Protein AF-A0A972ZP92-F1 (afdb_monomer_lite)

Radius of gyration: 25.94 Å; chains: 1; bounding box: 67×24×94 Å

pLDDT: mean 78.61, std 12.75, range [42.59, 97.56]

Foldseek 3Di:
DPPVVVVVVVVVVVVVVVVVVVCLLVVLVVVLLVVLVVLLVVVLVVLVVLLVLLVLLLVLLVVLCVQCVPPVVSNVVSVVLNVLSVVLNVLSVVLSVLSVCLQPVDPDPLSSLVSVLVCLVPPVLVNQLSSLVSNLSSLLSVVSVVDRPPPVPPPHCPLNVVLSVLSSVLSSVLVVLVSVVSSVSSVVSNVCSVVVHDDDCVVVVVVSVVVSVVSVVVNVVVNVVSVVVCVVVVD

Structure (mmCIF, N/CA/C/O backbone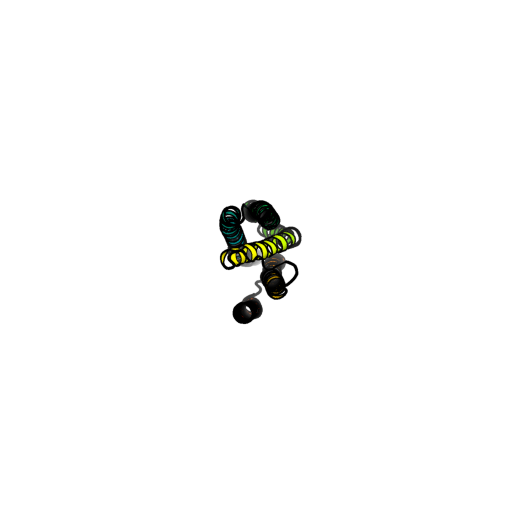):
data_AF-A0A972ZP92-F1
#
_entry.id   AF-A0A972ZP92-F1
#
loop_
_atom_site.group_PDB
_atom_site.id
_atom_site.type_symbol
_atom_site.label_atom_id
_atom_site.label_alt_id
_atom_site.label_comp_id
_atom_site.label_asym_id
_atom_site.label_entity_id
_atom_site.label_seq_id
_atom_site.pdbx_PDB_ins_code
_atom_site.Cartn_x
_atom_site.Cartn_y
_atom_site.Cartn_z
_atom_site.occupancy
_atom_site.B_iso_or_equiv
_atom_site.auth_seq_id
_atom_site.auth_comp_id
_atom_site.auth_asym_id
_atom_site.auth_atom_id
_atom_site.pdbx_PDB_model_num
ATOM 1 N N . MET A 1 1 ? -36.568 2.402 62.749 1.00 56.03 1 MET A N 1
ATOM 2 C CA . MET A 1 1 ? -35.779 3.344 61.925 1.00 56.03 1 MET A CA 1
ATOM 3 C C . MET A 1 1 ? -34.639 2.559 61.281 1.00 56.03 1 MET A C 1
ATOM 5 O O . MET A 1 1 ? -33.541 2.580 61.806 1.00 56.03 1 MET A O 1
ATOM 9 N N . GLU A 1 2 ? -34.901 1.806 60.206 1.00 57.75 2 GLU A N 1
ATOM 10 C CA . GLU A 1 2 ? -33.907 0.851 59.656 1.00 57.75 2 GLU A CA 1
ATOM 11 C C . GLU A 1 2 ? -34.042 0.634 58.140 1.00 57.75 2 GLU A C 1
ATOM 13 O O . GLU A 1 2 ? -33.044 0.619 57.425 1.00 57.75 2 GLU A O 1
ATOM 18 N N . THR A 1 3 ? -35.261 0.592 57.603 1.00 63.19 3 THR A N 1
ATOM 19 C CA . THR A 1 3 ? -35.509 0.268 56.187 1.00 63.19 3 THR A CA 1
ATOM 20 C C . THR A 1 3 ? -35.090 1.375 55.212 1.00 63.19 3 THR A C 1
ATOM 22 O O . THR A 1 3 ? -34.536 1.092 54.148 1.00 63.19 3 THR A O 1
ATOM 25 N N . ASP A 1 4 ? -35.287 2.643 55.580 1.00 72.38 4 ASP A N 1
ATOM 26 C CA . ASP A 1 4 ? -34.960 3.782 54.709 1.00 72.38 4 ASP A CA 1
ATOM 27 C C . ASP A 1 4 ? -33.453 4.049 54.625 1.00 72.38 4 ASP A C 1
ATOM 29 O O . ASP A 1 4 ? -32.947 4.434 53.571 1.00 72.38 4 ASP A O 1
ATOM 33 N N . LYS A 1 5 ? -32.704 3.761 55.700 1.00 72.12 5 LYS A N 1
ATOM 34 C CA . LYS A 1 5 ? -31.233 3.825 55.690 1.00 72.12 5 LYS A CA 1
ATOM 35 C C . LYS A 1 5 ? -30.628 2.739 54.802 1.00 72.12 5 LYS A C 1
ATOM 37 O O . LYS A 1 5 ? -29.687 3.025 54.067 1.00 72.12 5 LYS A O 1
ATOM 42 N N . ILE A 1 6 ? -31.188 1.528 54.824 1.00 69.00 6 ILE A N 1
ATOM 43 C CA . ILE A 1 6 ? -30.739 0.424 53.964 1.00 69.00 6 ILE A CA 1
ATOM 44 C C . ILE A 1 6 ? -31.048 0.729 52.493 1.00 69.00 6 ILE A C 1
ATOM 46 O O . ILE A 1 6 ? -30.165 0.592 51.650 1.00 69.00 6 ILE A O 1
ATOM 50 N N . LYS A 1 7 ? -32.247 1.241 52.174 1.00 77.56 7 LYS A N 1
ATOM 51 C CA . LYS A 1 7 ? -32.579 1.689 50.809 1.00 77.56 7 LYS A CA 1
ATOM 52 C C . LYS A 1 7 ? -31.663 2.815 50.325 1.00 77.56 7 LYS A C 1
ATOM 54 O O . LYS A 1 7 ? -31.236 2.784 49.175 1.00 77.56 7 LYS A O 1
ATOM 59 N N . ALA A 1 8 ? -31.334 3.783 51.181 1.00 82.00 8 ALA A N 1
ATOM 60 C CA . ALA A 1 8 ? -30.425 4.874 50.835 1.00 82.00 8 ALA A CA 1
ATOM 61 C C . ALA A 1 8 ? -28.985 4.387 50.594 1.00 82.00 8 ALA A C 1
ATOM 63 O O . ALA A 1 8 ? -28.347 4.825 49.639 1.00 82.00 8 ALA A O 1
ATOM 64 N N . LEU A 1 9 ? -28.487 3.452 51.412 1.00 76.06 9 LEU A N 1
ATOM 65 C CA . LEU A 1 9 ? -27.175 2.825 51.221 1.00 76.06 9 LEU A CA 1
ATOM 66 C C . LEU A 1 9 ? -27.121 1.984 49.945 1.00 76.06 9 LEU A C 1
ATOM 68 O O . LEU A 1 9 ? -26.140 2.072 49.212 1.00 76.06 9 LEU A O 1
ATOM 72 N N . TRP A 1 10 ? -28.186 1.240 49.640 1.00 73.31 10 TRP A N 1
ATOM 73 C CA . TRP A 1 10 ? -28.285 0.461 48.407 1.00 73.31 10 TRP A CA 1
ATOM 74 C C . TRP A 1 10 ? -28.267 1.361 47.170 1.00 73.31 10 TRP A C 1
ATOM 76 O O . TRP A 1 10 ? -27.469 1.146 46.265 1.00 73.31 10 TRP A O 1
ATOM 86 N N . LYS A 1 11 ? -29.059 2.442 47.174 1.00 80.62 11 LYS A N 1
ATOM 87 C CA . LYS A 1 11 ? -29.085 3.430 46.083 1.00 80.62 11 LYS A CA 1
ATOM 88 C C . LYS A 1 11 ? -27.734 4.121 45.892 1.00 80.62 11 LYS A C 1
ATOM 90 O O . LYS A 1 11 ? -27.328 4.374 44.763 1.00 80.62 11 LYS A O 1
ATOM 95 N N . LYS A 1 12 ? -27.027 4.407 46.990 1.00 78.94 12 LYS A N 1
ATOM 96 C CA . LYS A 1 12 ? -25.692 5.017 46.964 1.00 78.94 12 LYS A CA 1
ATOM 97 C C . LYS A 1 12 ? -24.633 4.039 46.448 1.00 78.94 12 LYS A C 1
ATOM 99 O O . LYS A 1 12 ? -23.784 4.438 45.663 1.00 78.94 12 LYS A O 1
ATOM 104 N N . GLY A 1 13 ? -24.707 2.765 46.835 1.00 63.44 13 GLY A N 1
ATOM 105 C CA . GLY A 1 13 ? -23.852 1.704 46.299 1.00 63.44 13 GLY A CA 1
ATOM 106 C C . GLY A 1 13 ? -24.094 1.466 44.809 1.00 63.44 13 GLY A C 1
ATOM 107 O O . GLY A 1 13 ? -23.148 1.398 44.036 1.00 63.44 13 GLY A O 1
ATOM 108 N N . GLU A 1 14 ? -25.355 1.436 44.384 1.00 67.06 14 GLU A N 1
ATOM 109 C CA . GLU A 1 14 ? -25.745 1.292 42.980 1.00 67.06 14 GLU A CA 1
ATOM 110 C C . GLU A 1 14 ? -25.305 2.496 42.134 1.00 67.06 14 GLU A C 1
ATOM 112 O O . GLU A 1 14 ? -24.817 2.322 41.019 1.00 67.06 14 GLU A O 1
ATOM 117 N N . GLN A 1 15 ? -25.392 3.716 42.673 1.00 67.69 15 GLN A N 1
ATOM 118 C CA . GLN A 1 15 ? -24.833 4.910 42.036 1.00 67.69 15 GLN A CA 1
ATOM 119 C C . GLN A 1 15 ? -23.311 4.856 41.931 1.00 67.69 15 GLN A C 1
ATOM 121 O O . GLN A 1 15 ? -22.794 5.164 40.868 1.00 67.69 15 GLN A O 1
ATOM 126 N N . LEU A 1 16 ? -22.595 4.426 42.972 1.00 62.12 16 LEU A N 1
ATOM 127 C CA . LEU A 1 16 ? -21.133 4.317 42.936 1.00 62.12 16 LEU A CA 1
ATOM 128 C C . LEU A 1 16 ? -20.665 3.240 41.950 1.00 62.12 16 LEU A C 1
ATOM 130 O O . LEU A 1 16 ? -19.773 3.498 41.150 1.00 62.12 16 LEU A O 1
ATOM 134 N N . ILE A 1 17 ? -21.320 2.075 41.934 1.00 62.12 17 ILE A N 1
ATOM 135 C CA . ILE A 1 17 ? -21.042 0.992 40.979 1.00 62.12 17 ILE A CA 1
ATOM 136 C C . ILE A 1 17 ? -21.344 1.441 39.547 1.00 62.12 17 ILE A C 1
ATOM 138 O O . ILE A 1 17 ? -20.591 1.115 38.628 1.00 62.12 17 ILE A O 1
ATOM 142 N N . ASN A 1 18 ? -22.431 2.188 39.334 1.00 58.50 18 ASN A N 1
ATOM 143 C CA . ASN A 1 18 ? -22.767 2.726 38.020 1.00 58.50 18 ASN A CA 1
ATOM 144 C C . ASN A 1 18 ? -21.827 3.863 37.610 1.00 58.50 18 ASN A C 1
ATOM 146 O O . ASN A 1 18 ? -21.406 3.890 36.462 1.00 58.50 18 ASN A O 1
ATOM 150 N N . GLU A 1 19 ? -21.440 4.770 38.504 1.00 58.34 19 GLU A N 1
ATOM 151 C CA . GLU A 1 19 ? -20.497 5.854 38.213 1.00 58.34 19 GLU A CA 1
ATOM 152 C C . GLU A 1 19 ? -19.082 5.333 37.936 1.00 58.34 19 GLU A C 1
ATOM 154 O O . GLU A 1 19 ? -18.456 5.791 36.978 1.00 58.34 19 GLU A O 1
ATOM 159 N N . GLU A 1 20 ? -18.593 4.344 38.693 1.00 56.94 20 GLU A N 1
ATOM 160 C CA . GLU A 1 20 ? -17.329 3.653 38.405 1.00 56.94 20 GLU A CA 1
ATOM 161 C C . GLU A 1 20 ? -17.398 2.887 37.079 1.00 56.94 20 GLU A C 1
ATOM 163 O O . GLU A 1 20 ? -16.479 2.995 36.267 1.00 56.94 20 GLU A O 1
ATOM 168 N N . ASN A 1 21 ? -18.500 2.181 36.786 1.00 56.72 21 ASN A N 1
ATOM 169 C CA . ASN A 1 21 ? -18.677 1.493 35.500 1.00 56.72 21 ASN A CA 1
ATOM 170 C C . ASN A 1 21 ? -18.834 2.455 34.312 1.00 56.72 21 ASN A C 1
ATOM 172 O O . ASN A 1 21 ? -18.359 2.153 33.218 1.00 56.72 21 ASN A O 1
ATOM 176 N N . ILE A 1 22 ? -19.494 3.603 34.488 1.00 54.12 22 ILE A N 1
ATOM 177 C CA . ILE A 1 22 ? -19.690 4.615 33.440 1.00 54.12 22 ILE A CA 1
ATOM 178 C C . ILE A 1 22 ? -18.376 5.354 33.167 1.00 54.12 22 ILE A C 1
ATOM 180 O O . ILE A 1 22 ? -18.034 5.551 31.998 1.00 54.12 22 ILE A O 1
ATOM 184 N N . LYS A 1 23 ? -17.610 5.711 34.210 1.00 55.41 23 LYS A N 1
ATOM 185 C CA . LYS A 1 23 ? -16.254 6.264 34.053 1.00 55.41 23 LYS A CA 1
ATOM 186 C C . LYS A 1 23 ? -15.329 5.250 33.382 1.00 55.41 23 LYS A C 1
ATOM 188 O O . LYS A 1 23 ? -14.736 5.591 32.366 1.00 55.41 23 LYS A O 1
ATOM 193 N N . SER A 1 24 ? -15.336 3.992 33.827 1.00 67.81 24 SER A N 1
ATOM 194 C CA . SER A 1 24 ? -14.591 2.884 33.208 1.00 67.81 24 SER A CA 1
ATOM 195 C C . SER A 1 24 ? -14.942 2.684 31.728 1.00 67.81 24 SER A C 1
ATOM 197 O O . SER A 1 24 ? -14.050 2.623 30.882 1.00 67.81 24 SER A O 1
ATOM 199 N N . LYS A 1 25 ? -16.234 2.663 31.366 1.00 69.44 25 LYS A N 1
ATOM 200 C CA . LYS A 1 25 ? -16.671 2.481 29.973 1.00 69.44 25 LYS A CA 1
ATOM 201 C C . LYS A 1 25 ? -16.256 3.652 29.081 1.00 69.44 25 LYS A C 1
ATOM 203 O O . LYS A 1 25 ? -15.731 3.432 27.993 1.00 69.44 25 LYS A O 1
ATOM 208 N N . LYS A 1 26 ? -16.458 4.893 29.535 1.00 74.94 26 LYS A N 1
ATOM 209 C CA . LYS A 1 26 ? -16.113 6.098 28.765 1.00 74.94 26 LYS A CA 1
ATOM 210 C C . LYS A 1 26 ? -14.597 6.277 28.629 1.00 74.94 26 LYS A C 1
ATOM 212 O O . LYS A 1 26 ? -14.109 6.663 27.564 1.00 74.94 26 LYS A O 1
ATOM 217 N N . GLU A 1 27 ? -13.838 5.965 29.675 1.00 77.81 27 GLU A N 1
ATOM 218 C CA . GLU A 1 27 ? -12.372 5.938 29.639 1.00 77.81 27 GLU A CA 1
ATOM 219 C C . GLU A 1 27 ? -11.862 4.849 28.690 1.00 77.81 27 GLU A C 1
ATOM 221 O O . GLU A 1 27 ? -10.996 5.117 27.854 1.00 77.81 27 GLU A O 1
ATOM 226 N N . MET A 1 28 ? -12.451 3.651 28.730 1.00 75.31 28 MET A N 1
ATOM 227 C CA . MET A 1 28 ? -12.122 2.552 27.823 1.00 75.31 28 MET A CA 1
ATOM 228 C C . MET A 1 28 ? -12.415 2.911 26.362 1.00 75.31 28 MET A C 1
ATOM 230 O O . MET A 1 28 ? -11.543 2.749 25.507 1.00 75.31 28 MET A O 1
ATOM 234 N N . GLU A 1 29 ? -13.588 3.474 26.068 1.00 78.69 29 GLU A N 1
ATOM 235 C CA . GLU A 1 29 ? -13.933 3.970 24.730 1.00 78.69 29 GLU A CA 1
ATOM 236 C C . GLU A 1 29 ? -12.944 5.044 24.259 1.00 78.69 29 GLU A C 1
ATOM 238 O O . GLU A 1 29 ? -12.509 5.020 23.107 1.00 78.69 29 GLU A O 1
ATOM 243 N N . THR A 1 30 ? -12.504 5.938 25.148 1.00 82.31 30 THR A N 1
ATOM 244 C CA . THR A 1 30 ? -11.513 6.979 24.829 1.00 82.31 30 THR A CA 1
ATOM 245 C C . THR A 1 30 ? -10.139 6.379 24.505 1.00 82.31 30 THR A C 1
ATOM 247 O O . THR A 1 30 ? -9.507 6.750 23.507 1.00 82.31 30 THR A O 1
ATOM 250 N N . ILE A 1 31 ? -9.677 5.407 25.299 1.00 81.94 31 ILE A N 1
ATOM 251 C CA . ILE A 1 31 ? -8.410 4.696 25.074 1.00 81.94 31 ILE A CA 1
ATOM 252 C C . ILE A 1 31 ? -8.456 3.938 23.744 1.00 81.94 31 ILE A C 1
ATOM 254 O O . ILE A 1 31 ? -7.532 4.051 22.931 1.00 81.94 31 ILE A O 1
ATOM 258 N N . ILE A 1 32 ? -9.528 3.186 23.491 1.00 81.25 32 ILE A N 1
ATOM 259 C CA . ILE A 1 32 ? -9.675 2.381 22.275 1.00 81.25 32 ILE A CA 1
ATOM 260 C C . ILE A 1 32 ? -9.830 3.278 21.048 1.00 81.25 32 ILE A C 1
ATOM 262 O O . ILE A 1 32 ? -9.207 3.004 20.021 1.00 81.25 32 ILE A O 1
ATOM 266 N N . THR A 1 33 ? -10.558 4.390 21.149 1.00 84.56 33 THR A N 1
ATOM 267 C CA . THR A 1 33 ? -10.652 5.396 20.080 1.00 84.56 33 THR A CA 1
ATOM 268 C C . THR A 1 33 ? -9.274 5.957 19.746 1.00 84.56 33 THR A C 1
ATOM 270 O O . THR A 1 33 ? -8.878 5.987 18.581 1.00 84.56 33 THR A O 1
ATOM 273 N N . THR A 1 34 ? -8.482 6.312 20.760 1.00 83.62 34 THR A N 1
ATOM 274 C CA . THR A 1 34 ? -7.117 6.825 20.572 1.00 83.62 34 THR A CA 1
ATOM 275 C C . THR A 1 34 ? -6.218 5.798 19.878 1.00 83.62 34 THR A C 1
ATOM 277 O O . THR A 1 34 ? -5.527 6.124 18.906 1.00 83.62 34 THR A O 1
ATOM 280 N N . LYS A 1 35 ? -6.256 4.532 20.320 1.00 81.62 35 LYS A N 1
ATOM 281 C CA . LYS A 1 35 ? -5.517 3.425 19.687 1.00 81.62 35 LYS A CA 1
ATOM 282 C C . LYS A 1 35 ? -5.969 3.211 18.234 1.00 81.62 35 LYS A C 1
ATOM 284 O O . LYS A 1 35 ? -5.139 3.144 17.330 1.00 81.62 35 LYS A O 1
ATOM 289 N N . THR A 1 36 ? -7.276 3.214 17.993 1.00 83.81 36 THR A N 1
ATOM 290 C CA . THR A 1 36 ? -7.913 3.043 16.678 1.00 83.81 36 THR A CA 1
ATOM 291 C C . THR A 1 36 ? -7.546 4.163 15.701 1.00 83.81 36 THR A C 1
ATOM 293 O O . THR A 1 36 ? -7.282 3.897 14.522 1.00 83.81 36 THR A O 1
ATOM 296 N N . LEU A 1 37 ? -7.484 5.412 16.173 1.00 84.38 37 LEU A N 1
ATOM 297 C CA . LEU A 1 37 ? -7.025 6.569 15.401 1.00 84.38 37 LEU A CA 1
ATOM 298 C C . LEU A 1 37 ? -5.536 6.463 15.071 1.00 84.38 37 LEU A C 1
ATOM 300 O O . LEU A 1 37 ? -5.145 6.709 13.931 1.00 84.38 37 LEU A O 1
ATOM 304 N N . LYS A 1 38 ? -4.701 6.056 16.033 1.00 84.44 38 LYS A N 1
ATOM 305 C CA . LYS A 1 38 ? -3.262 5.862 15.813 1.00 84.44 38 LYS A CA 1
ATOM 306 C C . LYS A 1 38 ? -2.997 4.783 14.763 1.00 84.44 38 LYS A C 1
ATOM 308 O O . LYS A 1 38 ? -2.221 5.025 13.839 1.00 84.44 38 LYS A O 1
ATOM 313 N N . THR A 1 39 ? -3.660 3.630 14.861 1.00 83.62 39 THR A N 1
ATOM 314 C CA . THR A 1 39 ? -3.580 2.572 13.845 1.00 83.62 39 THR A CA 1
ATOM 315 C C . THR A 1 39 ? -4.093 3.085 12.497 1.00 83.62 39 THR A C 1
ATOM 317 O O . THR A 1 39 ? -3.408 2.934 11.492 1.00 83.62 39 THR A O 1
ATOM 320 N N . GLY A 1 40 ? -5.215 3.815 12.472 1.00 85.69 40 GLY A N 1
ATOM 321 C CA . GLY A 1 40 ? -5.743 4.445 11.254 1.00 85.69 40 GLY A CA 1
ATOM 322 C C . GLY A 1 40 ? -4.745 5.386 10.567 1.00 85.69 40 GLY A C 1
ATOM 323 O O . GLY A 1 40 ? -4.540 5.292 9.361 1.00 85.69 40 GLY A O 1
ATOM 324 N N . LYS A 1 41 ? -4.050 6.241 11.329 1.00 86.50 41 LYS A N 1
ATOM 325 C CA . LYS A 1 41 ? -3.003 7.132 10.799 1.00 86.50 41 LYS A CA 1
ATOM 326 C C . LYS A 1 41 ? -1.827 6.361 10.194 1.00 86.50 41 LYS A C 1
ATOM 328 O O . LYS A 1 41 ? -1.350 6.752 9.132 1.00 86.50 41 LYS A O 1
ATOM 333 N N . LYS A 1 42 ? -1.380 5.266 10.829 1.00 86.31 42 LYS A N 1
ATOM 334 C CA . LYS A 1 42 ? -0.330 4.391 10.267 1.00 86.31 42 LYS A CA 1
ATOM 335 C C . LYS A 1 42 ? -0.755 3.869 8.889 1.00 86.31 42 LYS A C 1
ATOM 337 O O . LYS A 1 42 ? 0.030 3.915 7.953 1.00 86.31 42 LYS A O 1
ATOM 342 N N . ILE A 1 43 ? -2.007 3.442 8.753 1.00 86.50 43 ILE A N 1
ATOM 343 C CA . ILE A 1 43 ? -2.565 2.884 7.512 1.00 86.50 43 ILE A CA 1
ATOM 344 C C . ILE A 1 43 ? -2.663 3.943 6.415 1.00 86.50 43 ILE A C 1
ATOM 346 O O . ILE A 1 43 ? -2.220 3.710 5.292 1.00 86.50 43 ILE A O 1
ATOM 350 N N . LEU A 1 44 ? -3.177 5.129 6.752 1.00 89.69 44 LEU A N 1
ATOM 351 C CA . LEU A 1 44 ? -3.206 6.272 5.838 1.00 89.69 44 LEU A CA 1
ATOM 352 C C . LEU A 1 44 ? -1.801 6.637 5.349 1.00 89.69 44 LEU A C 1
ATOM 354 O O . LEU A 1 44 ? -1.627 6.968 4.180 1.00 89.69 44 LEU A O 1
ATOM 358 N N . SER A 1 45 ? -0.787 6.527 6.213 1.00 88.56 45 SER A N 1
ATOM 359 C CA . SER A 1 45 ? 0.606 6.717 5.805 1.00 88.56 45 SER A CA 1
ATOM 360 C C . SER A 1 45 ? 1.038 5.707 4.742 1.00 88.56 45 SER A C 1
ATOM 362 O O . SER A 1 45 ? 1.706 6.105 3.796 1.00 88.56 45 SER A O 1
ATOM 364 N N . VAL A 1 46 ? 0.631 4.436 4.846 1.00 89.75 46 VAL A N 1
ATOM 365 C CA . VAL A 1 46 ? 0.963 3.419 3.833 1.00 89.75 46 VAL A CA 1
ATOM 366 C C . VAL A 1 46 ? 0.343 3.775 2.478 1.00 89.75 46 VAL A C 1
ATOM 368 O O . VAL A 1 46 ? 1.029 3.709 1.461 1.00 89.75 46 VAL A O 1
ATOM 371 N N . PHE A 1 47 ? -0.920 4.211 2.447 1.00 92.44 47 PHE A N 1
ATOM 372 C CA . PHE A 1 47 ? -1.557 4.670 1.206 1.00 92.44 47 PHE A CA 1
ATOM 373 C C . PHE A 1 47 ? -0.830 5.872 0.585 1.00 92.44 47 PHE A C 1
ATOM 375 O O . PHE A 1 47 ? -0.659 5.920 -0.631 1.00 92.44 47 PHE A O 1
ATOM 382 N N . LYS A 1 48 ? -0.359 6.821 1.405 1.00 92.44 48 LYS A N 1
ATOM 383 C CA . LYS A 1 48 ? 0.443 7.961 0.929 1.00 92.44 48 LYS A CA 1
ATOM 384 C C . LYS A 1 48 ? 1.778 7.516 0.338 1.00 92.44 48 LYS A C 1
ATOM 386 O O . LYS A 1 48 ? 2.153 8.001 -0.724 1.00 92.44 48 LYS A O 1
ATOM 391 N N . THR A 1 49 ? 2.470 6.580 0.987 1.00 90.94 49 THR A N 1
ATOM 392 C CA . THR A 1 49 ? 3.702 5.989 0.447 1.00 90.94 49 THR A CA 1
ATOM 393 C C . THR A 1 49 ? 3.437 5.301 -0.891 1.00 90.94 49 THR A C 1
ATOM 395 O O . THR A 1 49 ? 4.198 5.505 -1.830 1.00 90.94 49 THR A O 1
ATOM 398 N N . ALA A 1 50 ? 2.327 4.570 -1.019 1.00 92.56 50 ALA A N 1
ATOM 399 C CA . ALA A 1 50 ? 1.945 3.940 -2.278 1.00 92.56 50 ALA A CA 1
ATOM 400 C C . ALA A 1 50 ? 1.701 4.946 -3.404 1.00 92.56 50 ALA A C 1
ATOM 402 O O . ALA A 1 50 ? 2.242 4.781 -4.496 1.00 92.56 50 ALA A O 1
ATOM 403 N N . ALA A 1 51 ? 0.959 6.017 -3.121 1.00 95.56 51 ALA A N 1
ATOM 404 C CA . ALA A 1 51 ? 0.747 7.090 -4.084 1.00 95.56 51 ALA A CA 1
ATOM 405 C C . ALA A 1 51 ? 2.074 7.751 -4.498 1.00 95.56 51 ALA A C 1
ATOM 407 O O . ALA A 1 51 ? 2.287 7.996 -5.680 1.00 95.56 51 ALA A O 1
ATOM 408 N N . ALA A 1 52 ? 2.993 7.984 -3.555 1.00 93.94 52 ALA A N 1
ATOM 409 C CA . ALA A 1 52 ? 4.308 8.552 -3.853 1.00 93.94 52 ALA A CA 1
ATOM 410 C C . ALA A 1 52 ? 5.146 7.643 -4.770 1.00 93.94 52 ALA A C 1
ATOM 412 O O . ALA A 1 52 ? 5.717 8.125 -5.743 1.00 93.94 52 ALA A O 1
ATOM 413 N N . VAL A 1 53 ? 5.170 6.331 -4.505 1.00 92.62 53 VAL A N 1
ATOM 414 C CA . VAL A 1 53 ? 5.840 5.326 -5.354 1.00 92.62 53 VAL A CA 1
ATOM 415 C C . VAL A 1 53 ? 5.269 5.340 -6.771 1.00 92.62 53 VAL A C 1
ATOM 417 O O . VAL A 1 53 ? 6.024 5.352 -7.739 1.00 92.62 53 VAL A O 1
ATOM 420 N N . GLN A 1 54 ? 3.941 5.382 -6.898 1.00 96.31 54 GLN A N 1
ATOM 421 C CA . GLN A 1 54 ? 3.256 5.414 -8.190 1.00 96.31 54 GLN A CA 1
ATOM 422 C C . GLN A 1 54 ? 3.546 6.712 -8.957 1.00 96.31 54 GLN A C 1
ATOM 424 O O . GLN A 1 54 ? 3.872 6.651 -10.137 1.00 96.31 54 GLN A O 1
ATOM 429 N N . ILE A 1 55 ? 3.493 7.873 -8.295 1.00 97.12 55 ILE A N 1
ATOM 430 C CA . ILE A 1 55 ? 3.818 9.178 -8.897 1.00 97.12 55 ILE A CA 1
ATOM 431 C C . ILE A 1 55 ? 5.276 9.219 -9.359 1.00 97.12 55 ILE A C 1
ATOM 433 O O . ILE A 1 55 ? 5.557 9.666 -10.469 1.00 97.12 55 ILE A O 1
ATOM 437 N N . PHE A 1 56 ? 6.202 8.733 -8.534 1.00 94.12 56 PHE A N 1
ATOM 438 C CA . PHE A 1 56 ? 7.612 8.686 -8.901 1.00 94.12 56 PHE A CA 1
ATOM 439 C C . PHE A 1 56 ? 7.838 7.745 -10.093 1.00 94.12 56 PHE A C 1
ATOM 441 O O . PHE A 1 56 ? 8.494 8.130 -11.057 1.00 94.12 56 PHE A O 1
ATOM 448 N N . GLY A 1 57 ? 7.197 6.571 -10.092 1.00 94.25 57 GLY A N 1
ATOM 449 C CA . GLY A 1 57 ? 7.207 5.645 -11.224 1.00 94.25 57 GLY A CA 1
ATOM 450 C C . GLY A 1 57 ? 6.668 6.274 -12.509 1.00 94.25 57 GLY A C 1
ATOM 451 O O . GLY A 1 57 ? 7.285 6.118 -13.558 1.00 94.25 57 GLY A O 1
ATOM 452 N N . LEU A 1 58 ? 5.572 7.039 -12.433 1.00 97.38 58 LEU A N 1
ATOM 453 C CA . LEU A 1 58 ? 5.049 7.787 -13.581 1.00 97.38 58 LEU A CA 1
ATOM 454 C C . LEU A 1 58 ? 6.096 8.760 -14.125 1.00 97.38 58 LEU A C 1
ATOM 456 O O . LEU A 1 58 ? 6.318 8.784 -15.330 1.00 97.38 58 LEU A O 1
ATOM 460 N N . GLY A 1 59 ? 6.770 9.516 -13.254 1.00 94.69 59 GLY A N 1
ATOM 461 C CA . GLY A 1 59 ? 7.832 10.441 -13.654 1.00 94.69 59 GLY A CA 1
ATOM 462 C C . GLY A 1 59 ? 8.967 9.756 -14.423 1.00 94.69 59 GLY A C 1
ATOM 463 O O . GLY A 1 59 ? 9.349 10.231 -15.492 1.00 94.69 59 GLY A O 1
ATOM 464 N N . LEU A 1 60 ? 9.457 8.613 -13.926 1.00 92.88 60 LEU A N 1
ATOM 465 C CA . LEU A 1 60 ? 10.507 7.845 -14.609 1.00 92.88 60 LEU A CA 1
ATOM 466 C C . LEU A 1 60 ? 10.031 7.314 -15.967 1.00 92.88 60 LEU A C 1
ATOM 468 O O . LEU A 1 60 ? 10.735 7.444 -16.964 1.00 92.88 60 LEU A O 1
ATOM 472 N N . HIS A 1 61 ? 8.818 6.761 -16.036 1.00 93.94 61 HIS A N 1
ATOM 473 C CA . HIS A 1 61 ? 8.284 6.227 -17.290 1.00 93.94 61 HIS A CA 1
ATOM 474 C C . HIS A 1 61 ? 7.957 7.316 -18.317 1.00 93.94 61 HIS A C 1
ATOM 476 O O . HIS A 1 61 ? 8.161 7.096 -19.506 1.00 93.94 61 HIS A O 1
ATOM 482 N N . PHE A 1 62 ? 7.542 8.513 -17.895 1.00 95.50 62 PHE A N 1
ATOM 483 C CA . PHE A 1 62 ? 7.416 9.661 -18.800 1.00 95.50 62 PHE A CA 1
ATOM 484 C C . PHE A 1 62 ? 8.766 10.063 -19.403 1.00 95.50 62 PHE A C 1
ATOM 486 O O . PHE A 1 62 ? 8.842 10.345 -20.599 1.00 95.50 62 PHE A O 1
ATOM 493 N N . PHE A 1 63 ? 9.836 10.052 -18.605 1.00 93.12 63 PHE A N 1
ATOM 494 C CA . PHE A 1 63 ? 11.187 10.291 -19.108 1.00 93.12 63 PHE A CA 1
ATOM 495 C C . PHE A 1 63 ? 11.625 9.197 -20.097 1.00 93.12 63 PHE A C 1
ATOM 497 O O . PHE A 1 63 ? 12.094 9.502 -21.196 1.00 93.12 63 PHE A O 1
ATOM 504 N N . ASN A 1 64 ? 11.388 7.925 -19.759 1.00 90.19 64 ASN A N 1
ATOM 505 C CA . ASN A 1 64 ? 11.698 6.789 -20.631 1.00 90.19 64 ASN A CA 1
ATOM 506 C C . ASN A 1 64 ? 10.918 6.837 -21.952 1.00 90.19 64 ASN A C 1
ATOM 508 O O . ASN A 1 64 ? 11.454 6.456 -22.989 1.00 90.19 64 ASN A O 1
ATOM 512 N N . LEU A 1 65 ? 9.689 7.359 -21.950 1.00 92.88 65 LEU A N 1
ATOM 513 C CA . LEU A 1 65 ? 8.880 7.509 -23.161 1.00 92.88 65 LEU A CA 1
ATOM 514 C C . LEU A 1 65 ? 9.544 8.452 -24.174 1.00 92.88 65 LEU A C 1
ATOM 516 O O . LEU A 1 65 ? 9.529 8.181 -25.372 1.00 92.88 65 LEU A O 1
ATOM 520 N N . TYR A 1 66 ? 10.178 9.530 -23.699 1.00 90.75 66 TYR A N 1
ATOM 521 C CA . TYR A 1 66 ? 10.955 10.429 -24.555 1.00 90.75 66 TYR A CA 1
ATOM 522 C C . TYR A 1 66 ? 12.245 9.774 -25.070 1.00 90.75 66 TYR A C 1
ATOM 524 O O . TYR A 1 66 ? 12.570 9.924 -26.253 1.00 90.75 66 TYR A O 1
ATOM 532 N N . LYS A 1 67 ? 12.957 9.052 -24.189 1.00 87.12 67 LYS A N 1
ATOM 533 C CA . LYS A 1 67 ? 14.234 8.377 -24.484 1.00 87.12 67 LYS A CA 1
ATOM 534 C C . LYS A 1 67 ? 14.069 7.272 -25.534 1.00 87.12 67 LYS A C 1
ATOM 536 O O . LYS A 1 67 ? 14.815 7.243 -26.504 1.00 87.12 67 LYS A O 1
ATOM 541 N N . TYR A 1 68 ? 13.054 6.421 -25.392 1.00 87.06 68 TYR A N 1
ATOM 542 C CA . TYR A 1 68 ? 12.870 5.208 -26.201 1.00 87.06 68 TYR A CA 1
ATOM 543 C C . TYR A 1 68 ? 11.828 5.338 -27.321 1.00 87.06 68 TYR A C 1
ATOM 545 O O . TYR A 1 68 ? 11.326 4.338 -27.820 1.00 87.06 68 TYR A O 1
ATOM 553 N N . ARG A 1 69 ? 11.500 6.559 -27.764 1.00 88.75 69 ARG A N 1
ATOM 554 C CA . ARG A 1 69 ? 10.453 6.797 -28.781 1.00 88.75 69 ARG A CA 1
ATOM 555 C C . ARG A 1 69 ? 10.685 6.129 -30.145 1.00 88.75 69 ARG A C 1
ATOM 557 O O . ARG A 1 69 ? 9.740 5.999 -30.910 1.00 88.75 69 ARG A O 1
ATOM 564 N N . GLN A 1 70 ? 11.933 5.789 -30.470 1.00 87.31 70 GLN A N 1
ATOM 565 C CA . GLN A 1 70 ? 12.314 5.146 -31.736 1.00 87.31 70 GLN A CA 1
ATOM 566 C C . GLN A 1 70 ? 12.228 3.609 -31.651 1.00 87.31 70 GLN A C 1
ATOM 568 O O . GLN A 1 70 ? 12.137 2.942 -32.676 1.00 87.31 70 GLN A O 1
ATOM 573 N N . GLU A 1 71 ? 12.237 3.044 -30.440 1.00 84.69 71 GLU A N 1
ATOM 574 C CA . GLU A 1 71 ? 12.345 1.604 -30.205 1.00 84.69 71 GLU A CA 1
ATOM 575 C C . GLU A 1 71 ? 10.962 1.022 -29.873 1.00 84.69 71 GLU A C 1
ATOM 577 O O . GLU A 1 71 ? 10.474 1.127 -28.745 1.00 84.69 71 GLU A O 1
ATOM 582 N N . THR A 1 72 ? 10.303 0.429 -30.874 1.00 85.38 72 THR A N 1
ATOM 583 C CA . THR A 1 72 ? 8.859 0.107 -30.833 1.00 85.38 72 THR A CA 1
ATOM 584 C C . THR A 1 72 ? 8.463 -0.777 -29.644 1.00 85.38 72 THR A C 1
ATOM 586 O O . THR A 1 72 ? 7.484 -0.483 -28.956 1.00 85.38 72 THR A O 1
ATOM 589 N N . ASP A 1 73 ? 9.227 -1.832 -29.352 1.00 83.00 73 ASP A N 1
ATOM 590 C CA . ASP A 1 73 ? 8.886 -2.781 -28.281 1.00 83.00 73 ASP A CA 1
ATOM 591 C C . ASP A 1 73 ? 8.983 -2.144 -26.887 1.00 83.00 73 ASP A C 1
ATOM 593 O O . ASP A 1 73 ? 8.120 -2.326 -26.024 1.00 83.00 73 ASP A O 1
ATOM 597 N N . VAL A 1 74 ? 10.012 -1.328 -26.684 1.00 83.38 74 VAL A N 1
ATOM 598 C CA . VAL A 1 74 ? 10.315 -0.618 -25.429 1.00 83.38 74 VAL A CA 1
ATOM 599 C C . VAL A 1 74 ? 9.291 0.460 -25.190 1.00 83.38 74 VAL A C 1
ATOM 601 O O . VAL A 1 74 ? 8.775 0.614 -24.086 1.00 83.38 74 VAL A O 1
ATOM 604 N N . PHE A 1 75 ? 8.981 1.194 -26.254 1.00 86.69 75 PHE A N 1
ATOM 605 C CA . PHE A 1 75 ? 7.977 2.228 -26.245 1.00 86.69 75 PHE A CA 1
ATOM 606 C C . PHE A 1 75 ? 6.623 1.653 -25.824 1.00 86.69 75 PHE A C 1
ATOM 608 O O . PHE A 1 75 ? 5.994 2.175 -24.904 1.00 86.69 75 PHE A O 1
ATOM 615 N N . ASN A 1 76 ? 6.215 0.523 -26.410 1.00 87.50 76 ASN A N 1
ATOM 616 C CA . ASN A 1 76 ? 4.978 -0.165 -26.044 1.00 87.50 76 ASN A CA 1
ATOM 617 C C . ASN A 1 76 ? 4.978 -0.624 -24.577 1.00 87.50 76 ASN A C 1
ATOM 619 O O . ASN A 1 76 ? 3.979 -0.437 -23.878 1.00 87.50 76 ASN A O 1
ATOM 623 N N . LEU A 1 77 ? 6.094 -1.170 -24.081 1.00 88.38 77 LEU A N 1
ATOM 624 C CA . LEU A 1 77 ? 6.242 -1.559 -22.675 1.00 88.38 77 LEU A CA 1
ATOM 625 C C . LEU A 1 77 ? 6.111 -0.358 -21.723 1.00 88.38 77 LEU A C 1
ATOM 627 O O . LEU A 1 77 ? 5.435 -0.455 -20.694 1.00 88.38 77 LEU A O 1
ATOM 631 N N . VAL A 1 78 ? 6.729 0.777 -22.057 1.00 91.00 78 VAL A N 1
ATOM 632 C CA . VAL A 1 78 ? 6.647 2.018 -21.269 1.00 91.00 78 VAL A CA 1
ATOM 633 C C . VAL A 1 78 ? 5.219 2.563 -21.274 1.00 91.00 78 VAL A C 1
ATOM 635 O O . VAL A 1 78 ? 4.688 2.893 -20.213 1.00 91.00 78 VAL A O 1
ATOM 638 N N . VAL A 1 79 ? 4.555 2.596 -22.434 1.00 93.88 79 VAL A N 1
ATOM 639 C CA . VAL A 1 79 ? 3.150 3.021 -22.555 1.00 93.88 79 VAL A CA 1
ATOM 640 C C . VAL A 1 79 ? 2.238 2.125 -21.716 1.00 93.88 79 VAL A C 1
ATOM 642 O O . VAL A 1 79 ? 1.427 2.630 -20.939 1.00 93.88 79 VAL A O 1
ATOM 645 N N . PHE A 1 80 ? 2.399 0.803 -21.803 1.00 93.56 80 PHE A N 1
ATOM 646 C CA . PHE A 1 80 ? 1.653 -0.142 -20.973 1.00 93.56 80 PHE A CA 1
ATOM 647 C C . PHE A 1 80 ? 1.893 0.111 -19.477 1.00 93.56 80 PHE A C 1
ATOM 649 O O . PHE A 1 80 ? 0.941 0.207 -18.698 1.00 93.56 80 PHE A O 1
ATOM 656 N N . SER A 1 81 ? 3.153 0.294 -19.077 1.00 93.12 81 SER A N 1
ATOM 657 C CA . SER A 1 81 ? 3.537 0.569 -17.688 1.00 93.12 81 SER A CA 1
ATOM 658 C C . SER A 1 81 ? 2.915 1.866 -17.163 1.00 93.12 81 SER A C 1
ATOM 660 O O . SER A 1 81 ? 2.420 1.890 -16.034 1.00 93.12 81 SER A O 1
ATOM 662 N N . LEU A 1 82 ? 2.865 2.925 -17.980 1.00 96.19 82 LEU A N 1
ATOM 663 C CA . LEU A 1 82 ? 2.194 4.185 -17.645 1.00 96.19 82 LEU A CA 1
ATOM 664 C C . LEU A 1 82 ? 0.697 3.987 -17.411 1.00 96.19 82 LEU A C 1
ATOM 666 O O . LEU A 1 82 ? 0.177 4.445 -16.394 1.00 96.19 82 LEU A O 1
ATOM 670 N N . VAL A 1 83 ? 0.007 3.283 -18.313 1.00 97.06 83 VAL A N 1
ATOM 671 C CA . VAL A 1 83 ? -1.430 3.001 -18.169 1.00 97.06 83 VAL A CA 1
ATOM 672 C C . VAL A 1 83 ? -1.694 2.242 -16.870 1.00 97.06 83 VAL A C 1
ATOM 674 O O . VAL A 1 83 ? -2.569 2.632 -16.092 1.00 97.06 83 VAL A O 1
ATOM 677 N N . VAL A 1 84 ? -0.905 1.202 -16.586 1.00 96.12 84 VAL A N 1
ATOM 678 C CA . VAL A 1 84 ? -1.039 0.424 -15.349 1.00 96.12 84 VAL A CA 1
ATOM 679 C C . VAL A 1 84 ? -0.770 1.289 -14.117 1.00 96.12 84 VAL A C 1
ATOM 681 O O . VAL A 1 84 ? -1.543 1.224 -13.161 1.00 96.12 84 VAL A O 1
ATOM 684 N N . LEU A 1 85 ? 0.266 2.134 -14.121 1.00 96.88 85 LEU A N 1
ATOM 685 C CA . LEU A 1 85 ? 0.568 3.038 -13.005 1.00 96.88 85 LEU A CA 1
ATOM 686 C C . LEU A 1 85 ? -0.536 4.077 -12.772 1.00 96.88 85 LEU A C 1
ATOM 688 O O . LEU A 1 85 ? -0.883 4.326 -11.618 1.00 96.88 85 LEU A O 1
ATOM 692 N N . ILE A 1 86 ? -1.130 4.638 -13.830 1.00 97.56 86 ILE A N 1
ATOM 693 C CA . ILE A 1 86 ? -2.261 5.574 -13.726 1.00 97.56 86 ILE A CA 1
ATOM 694 C C . ILE A 1 86 ? -3.465 4.877 -13.084 1.00 97.56 86 ILE A C 1
ATOM 696 O O . ILE A 1 86 ? -4.006 5.369 -12.092 1.00 97.56 86 ILE A O 1
ATOM 700 N N . LEU A 1 87 ? -3.867 3.711 -13.601 1.00 97.38 87 LEU A N 1
ATOM 701 C CA . LEU A 1 87 ? -4.990 2.943 -13.050 1.00 97.38 87 LEU A CA 1
ATOM 702 C C . LEU A 1 87 ? -4.732 2.536 -11.594 1.00 97.38 87 LEU A C 1
ATOM 704 O O . LEU A 1 87 ? -5.618 2.632 -10.743 1.00 97.38 87 LEU A O 1
ATOM 708 N N . SER A 1 88 ? -3.499 2.133 -11.299 1.00 96.31 88 SER A N 1
ATOM 709 C CA . SER A 1 88 ? -3.036 1.773 -9.963 1.00 96.31 88 SER A CA 1
ATOM 710 C C . SER A 1 88 ? -3.098 2.955 -8.988 1.00 96.31 88 SER A C 1
ATOM 712 O O . SER A 1 88 ? -3.555 2.799 -7.853 1.00 96.31 88 SER A O 1
ATOM 714 N N . LEU A 1 89 ? -2.711 4.158 -9.427 1.00 97.44 89 LEU A N 1
ATOM 715 C CA . LEU A 1 89 ? -2.805 5.388 -8.639 1.00 97.44 89 LEU A CA 1
ATOM 716 C C . LEU A 1 89 ? -4.257 5.772 -8.361 1.00 97.44 89 LEU A C 1
ATOM 718 O O . LEU A 1 89 ? -4.616 6.024 -7.210 1.00 97.44 89 LEU A O 1
ATOM 722 N N . LEU A 1 90 ? -5.114 5.756 -9.385 1.00 97.44 90 LEU A N 1
ATOM 723 C CA . LEU A 1 90 ? -6.548 6.007 -9.223 1.00 97.44 90 LEU A CA 1
ATOM 724 C C . LEU A 1 90 ? -7.174 5.017 -8.232 1.00 97.44 90 LEU A C 1
ATOM 726 O O . LEU A 1 90 ? -7.955 5.412 -7.362 1.00 97.44 90 LEU A O 1
ATOM 730 N N . TYR A 1 91 ? -6.785 3.742 -8.305 1.00 96.19 91 TYR A N 1
ATOM 731 C CA . TYR A 1 91 ? -7.236 2.728 -7.361 1.00 96.19 91 TYR A CA 1
ATOM 732 C C . TYR A 1 91 ? -6.732 2.992 -5.934 1.00 96.19 91 TYR A C 1
ATOM 734 O O . TYR A 1 91 ? -7.523 2.919 -4.993 1.00 96.19 91 TYR A O 1
ATOM 742 N N . THR A 1 92 ? -5.465 3.380 -5.748 1.00 95.62 92 THR A N 1
ATOM 743 C CA . THR A 1 92 ? -4.922 3.784 -4.436 1.00 95.62 92 THR A CA 1
ATOM 744 C C . THR A 1 92 ? -5.679 4.974 -3.847 1.00 95.62 92 THR A C 1
ATOM 746 O O . THR A 1 92 ? -6.039 4.945 -2.669 1.00 95.62 92 THR A O 1
ATOM 749 N N . LEU A 1 93 ? -5.973 6.003 -4.646 1.00 95.88 93 LEU A N 1
ATOM 750 C CA . LEU A 1 93 ? -6.724 7.181 -4.198 1.00 95.88 93 LEU A CA 1
ATOM 751 C C . LEU A 1 93 ? -8.160 6.822 -3.799 1.00 95.88 93 LEU A C 1
ATOM 753 O O . LEU A 1 93 ? -8.639 7.264 -2.750 1.00 95.88 93 LEU A O 1
ATOM 757 N N . ARG A 1 94 ? -8.827 5.964 -4.581 1.00 95.31 94 ARG A N 1
ATOM 758 C CA . ARG A 1 94 ? -10.148 5.426 -4.233 1.00 95.31 94 ARG A CA 1
ATOM 759 C C . ARG A 1 94 ? -10.103 4.657 -2.915 1.00 95.31 94 ARG A C 1
ATOM 761 O O . ARG A 1 94 ? -10.932 4.896 -2.045 1.00 95.31 94 ARG A O 1
ATOM 768 N N . MET A 1 95 ? -9.115 3.785 -2.736 1.00 93.50 95 MET A N 1
ATOM 769 C CA . MET A 1 95 ? -8.935 2.998 -1.514 1.00 93.50 95 MET A CA 1
ATOM 770 C C . MET A 1 95 ? -8.663 3.867 -0.284 1.00 93.50 95 MET A C 1
ATOM 772 O O . MET A 1 95 ? -9.219 3.615 0.785 1.00 93.50 95 MET A O 1
ATOM 776 N N . HIS A 1 96 ? -7.862 4.920 -0.439 1.00 93.31 96 HIS A N 1
ATOM 777 C CA . HIS A 1 96 ? -7.640 5.919 0.602 1.00 93.31 96 HIS A CA 1
ATOM 778 C C . HIS A 1 96 ? -8.944 6.647 0.974 1.00 93.31 96 HIS A C 1
ATOM 780 O O . HIS A 1 96 ? -9.237 6.828 2.159 1.00 93.31 96 HIS A O 1
ATOM 786 N N . SER A 1 97 ? -9.745 7.042 -0.023 1.00 91.69 97 SER A N 1
ATOM 787 C CA . SER A 1 97 ? -11.051 7.681 0.191 1.00 91.69 97 SER A CA 1
ATOM 788 C C . SER A 1 97 ? -12.026 6.749 0.914 1.00 91.69 97 SER A C 1
ATOM 790 O O . SER A 1 97 ? -12.565 7.129 1.952 1.00 91.69 97 SER A O 1
ATOM 792 N N . ASP A 1 98 ? -12.183 5.511 0.439 1.00 90.06 98 ASP A N 1
ATOM 793 C CA . ASP A 1 98 ? -13.039 4.486 1.048 1.00 90.06 98 ASP A CA 1
ATOM 794 C C . ASP A 1 98 ? -12.644 4.220 2.510 1.00 90.06 98 ASP A C 1
ATOM 796 O O . ASP A 1 98 ? -13.503 4.161 3.392 1.00 90.06 98 ASP A O 1
ATOM 800 N N . PHE A 1 99 ? -11.340 4.107 2.793 1.00 89.25 99 PHE A N 1
ATOM 801 C CA . PHE A 1 99 ? -10.847 3.927 4.159 1.00 89.25 99 PHE A CA 1
ATOM 802 C C . PHE A 1 99 ? -11.162 5.142 5.041 1.00 89.25 99 PHE A C 1
ATOM 804 O O . PHE A 1 99 ? -11.609 4.986 6.178 1.00 89.25 99 PHE A O 1
ATOM 811 N N . THR A 1 100 ? -10.983 6.355 4.518 1.00 86.19 100 THR A N 1
ATOM 812 C CA . THR A 1 100 ? -11.256 7.595 5.258 1.00 86.19 100 THR A CA 1
ATOM 813 C C . THR A 1 100 ? -12.748 7.747 5.560 1.00 86.19 100 THR A C 1
ATOM 815 O O . THR A 1 100 ? -13.103 8.016 6.707 1.00 86.19 100 THR A O 1
ATOM 818 N N . LYS A 1 101 ? -13.632 7.479 4.592 1.00 83.56 101 LYS A N 1
ATOM 819 C CA . LYS A 1 101 ? -15.093 7.495 4.792 1.00 83.56 101 LYS A CA 1
ATOM 820 C C . LYS A 1 101 ? -15.528 6.505 5.868 1.00 83.56 101 LYS A C 1
ATOM 822 O O . LYS A 1 101 ? -16.215 6.889 6.811 1.00 83.56 101 LYS A O 1
ATOM 827 N N . SER A 1 102 ? -14.978 5.286 5.834 1.00 76.19 102 SER A N 1
ATOM 828 C CA . SER A 1 102 ? -15.227 4.263 6.864 1.00 76.19 102 SER A CA 1
ATOM 829 C C . SER A 1 102 ? -14.792 4.671 8.280 1.00 76.19 102 SER A C 1
ATOM 831 O O . SER A 1 102 ? -15.162 4.019 9.255 1.00 76.19 102 SER A O 1
ATOM 833 N N . SER A 1 103 ? -13.988 5.733 8.410 1.00 68.75 103 SER A N 1
ATOM 834 C CA . SER A 1 103 ? -13.547 6.276 9.695 1.00 68.75 103 SER A CA 1
ATOM 835 C C . SER A 1 103 ? -14.362 7.472 10.195 1.00 68.75 103 SER A C 1
ATOM 837 O O . SER A 1 103 ? -14.314 7.733 11.393 1.00 68.75 103 SER A O 1
ATOM 839 N N . MET A 1 104 ? -15.077 8.179 9.312 1.00 60.94 104 MET A N 1
ATOM 840 C CA . MET A 1 104 ? -15.782 9.431 9.622 1.00 60.94 104 MET A CA 1
ATOM 841 C C . MET A 1 104 ? -17.301 9.258 9.751 1.00 60.94 104 MET A C 1
ATOM 843 O O . MET A 1 104 ? -17.927 10.009 10.489 1.00 60.94 104 MET A O 1
ATOM 847 N N . GLU A 1 105 ? -17.897 8.283 9.062 1.00 58.19 105 GLU A N 1
ATOM 848 C CA . GLU A 1 105 ? -19.363 8.164 8.953 1.00 58.19 105 GLU A CA 1
ATOM 849 C C . GLU A 1 105 ? -20.028 7.374 10.091 1.00 58.19 105 GLU A C 1
ATOM 851 O O . GLU A 1 105 ? -21.253 7.305 10.163 1.00 58.19 105 GLU A O 1
ATOM 856 N N . VAL A 1 106 ? -19.255 6.775 11.001 1.00 61.09 106 VAL A N 1
ATOM 857 C CA . VAL A 1 106 ? -19.807 5.823 11.969 1.00 61.09 106 VAL A CA 1
ATOM 858 C C . VAL A 1 106 ? -19.933 6.442 13.361 1.00 61.09 106 VAL A C 1
ATOM 860 O O . VAL A 1 106 ? -18.932 6.736 14.011 1.00 61.09 106 VAL A O 1
ATOM 863 N N . GLN A 1 107 ? -21.175 6.602 13.834 1.00 64.50 107 GLN A N 1
ATOM 864 C CA . GLN A 1 107 ? -21.494 7.175 15.152 1.00 64.50 107 GLN A CA 1
ATOM 865 C C . GLN A 1 107 ? -21.077 6.274 16.329 1.00 64.50 107 GLN A C 1
ATOM 867 O O . GLN A 1 107 ? -20.890 6.765 17.440 1.00 64.50 107 GLN A O 1
ATOM 872 N N . ASN A 1 108 ? -20.907 4.966 16.097 1.00 79.69 108 ASN A N 1
ATOM 873 C CA . ASN A 1 108 ? -20.544 3.983 17.117 1.00 79.69 108 ASN A CA 1
ATOM 874 C C . ASN A 1 108 ? -19.160 3.367 16.841 1.00 79.69 108 ASN A C 1
ATOM 876 O O . ASN A 1 108 ? -18.887 2.853 15.754 1.00 79.69 108 ASN A O 1
ATOM 880 N N . LEU A 1 109 ? -18.286 3.363 17.853 1.00 79.50 109 LEU A N 1
ATOM 881 C CA . LEU A 1 109 ? -16.932 2.801 17.783 1.00 79.50 109 LEU A CA 1
ATOM 882 C C . LEU A 1 109 ? -16.931 1.319 17.369 1.00 79.50 109 LEU A C 1
ATOM 884 O O . LEU A 1 109 ? -16.052 0.891 16.618 1.00 79.50 109 LEU A O 1
ATOM 888 N N . LYS A 1 110 ? -17.928 0.545 17.818 1.00 82.62 110 LYS A N 1
ATOM 889 C CA . LYS A 1 110 ? -18.072 -0.875 17.466 1.00 82.62 110 LYS A CA 1
ATOM 890 C C . LYS A 1 110 ? -18.256 -1.062 15.959 1.00 82.62 110 LYS A C 1
ATOM 892 O O . LYS A 1 110 ? -17.526 -1.830 15.331 1.00 82.62 110 LYS A O 1
ATOM 897 N N . ASP A 1 111 ? -19.186 -0.317 15.377 1.00 83.19 111 ASP A N 1
ATOM 898 C CA . ASP A 1 111 ? -19.501 -0.391 13.951 1.00 83.19 111 ASP A CA 1
ATOM 899 C C . ASP A 1 111 ? -18.326 0.125 13.104 1.00 83.19 111 ASP A C 1
ATOM 901 O O . ASP A 1 111 ? -18.010 -0.437 12.052 1.00 83.19 111 ASP A O 1
ATOM 905 N N . ALA A 1 112 ? -17.590 1.125 13.607 1.00 82.69 112 ALA A N 1
ATOM 906 C CA . ALA A 1 112 ? -16.386 1.637 12.958 1.00 82.69 112 ALA A CA 1
ATOM 907 C C . ALA A 1 112 ? -15.291 0.560 12.875 1.00 82.69 112 ALA A C 1
ATOM 909 O O . ALA A 1 112 ? -14.641 0.394 11.838 1.00 82.69 112 ALA A O 1
ATOM 910 N N . LEU A 1 113 ? -15.089 -0.203 13.954 1.00 84.69 113 LEU A N 1
ATOM 911 C CA . LEU A 1 113 ? -14.141 -1.317 13.985 1.00 84.69 113 LEU A CA 1
ATOM 912 C C . LEU A 1 113 ? -14.568 -2.451 13.049 1.00 84.69 113 LEU A C 1
ATOM 914 O O . LEU A 1 113 ? -13.731 -2.963 12.304 1.00 84.69 113 LEU A O 1
ATOM 918 N N . LEU A 1 114 ? -15.855 -2.809 13.031 1.00 86.19 114 LEU A N 1
ATOM 919 C CA . LEU A 1 114 ? -16.393 -3.830 12.128 1.00 86.19 114 LEU A CA 1
ATOM 920 C C . LEU A 1 114 ? -16.208 -3.448 10.655 1.00 86.19 114 LEU A C 1
ATOM 922 O O . LEU A 1 114 ? -15.715 -4.263 9.870 1.00 86.19 114 LEU A O 1
ATOM 926 N N . SER A 1 115 ? -16.509 -2.199 10.291 1.00 85.00 115 SER A N 1
ATOM 927 C CA . SER A 1 115 ? -16.298 -1.688 8.933 1.00 85.00 115 SER A CA 1
ATOM 928 C C . SER A 1 115 ? -14.823 -1.753 8.521 1.00 85.00 115 SER A C 1
ATOM 930 O O . SER A 1 115 ? -14.488 -2.207 7.423 1.00 85.00 115 SER A O 1
ATOM 932 N N . ARG A 1 116 ? -13.901 -1.384 9.421 1.00 85.88 116 ARG A N 1
ATOM 933 C CA . ARG A 1 116 ? -12.455 -1.488 9.165 1.00 85.88 116 ARG A CA 1
ATOM 934 C C . ARG A 1 116 ? -12.009 -2.939 9.000 1.00 85.88 116 ARG A C 1
ATOM 936 O O . ARG A 1 116 ? -11.260 -3.244 8.076 1.00 85.88 116 ARG A O 1
ATOM 943 N N . ILE A 1 117 ? -12.489 -3.853 9.843 1.00 87.19 117 ILE A N 1
ATOM 944 C CA . ILE A 1 117 ? -12.207 -5.291 9.721 1.00 87.19 117 ILE A CA 1
ATOM 945 C C . ILE A 1 117 ? -12.686 -5.823 8.361 1.00 87.19 117 ILE A C 1
ATOM 947 O O . ILE A 1 117 ? -11.957 -6.576 7.709 1.00 87.19 117 ILE A O 1
ATOM 951 N N . ALA A 1 118 ? -13.881 -5.429 7.911 1.00 86.69 118 ALA A N 1
ATOM 952 C CA . ALA A 1 118 ? -14.423 -5.821 6.611 1.00 86.69 118 ALA A CA 1
ATOM 953 C C . ALA A 1 118 ? -13.568 -5.288 5.448 1.00 86.69 118 ALA A C 1
ATOM 955 O O . ALA A 1 118 ? -13.192 -6.055 4.556 1.00 86.69 118 ALA A O 1
ATOM 956 N N . PHE A 1 119 ? -13.171 -4.012 5.506 1.00 87.06 119 PHE A N 1
ATOM 957 C CA . PHE A 1 1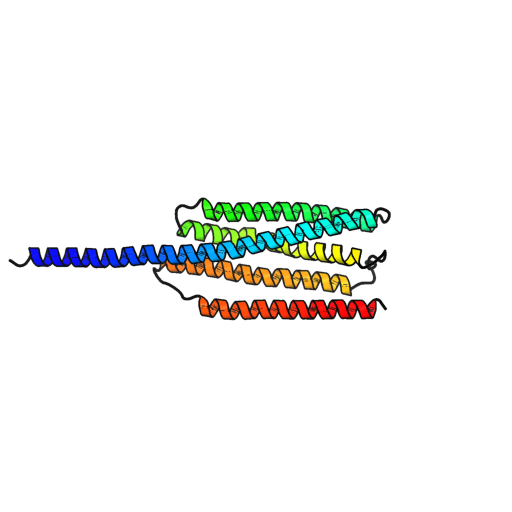19 ? -12.271 -3.393 4.529 1.00 87.06 119 PHE A CA 1
ATOM 958 C C . PHE A 1 119 ? -10.956 -4.174 4.380 1.00 87.06 119 PHE A C 1
ATOM 960 O O . PHE A 1 119 ? -10.519 -4.465 3.263 1.00 87.06 119 PHE A O 1
ATOM 967 N N . TYR A 1 120 ? -10.356 -4.574 5.503 1.00 83.75 120 TYR A N 1
ATOM 968 C CA . TYR A 1 120 ? -9.114 -5.345 5.527 1.00 83.75 120 TYR A CA 1
ATOM 969 C C . TYR A 1 120 ? -9.240 -6.746 4.935 1.00 83.75 120 TYR A C 1
ATOM 971 O O . TYR A 1 120 ? -8.334 -7.212 4.242 1.00 83.75 120 TYR A O 1
ATOM 979 N N . LYS A 1 121 ? -10.364 -7.421 5.187 1.00 81.69 121 LYS A N 1
ATOM 980 C CA . 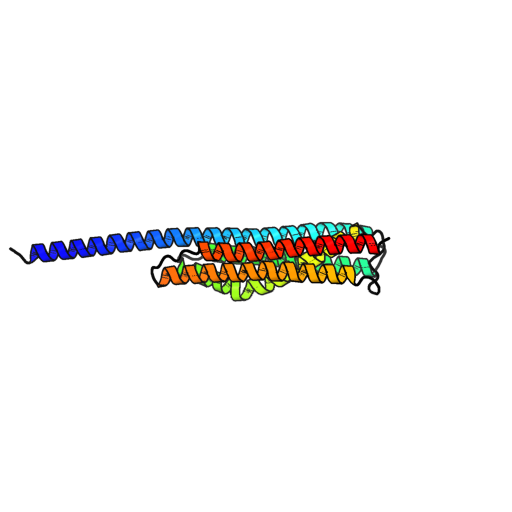LYS A 1 121 ? -10.609 -8.765 4.657 1.00 81.69 121 LYS A CA 1
ATOM 981 C C . LYS A 1 121 ? -10.809 -8.764 3.141 1.00 81.69 121 LYS A C 1
ATOM 983 O O . LYS A 1 121 ? -10.308 -9.671 2.483 1.00 81.69 121 LYS A O 1
ATOM 988 N N . GLN A 1 122 ? -11.523 -7.772 2.607 1.00 82.88 122 GLN A N 1
ATOM 989 C CA . GLN A 1 122 ? -11.978 -7.783 1.213 1.00 82.88 122 GLN A CA 1
ATOM 990 C C . GLN A 1 122 ? -11.127 -6.908 0.290 1.00 82.88 122 GLN A C 1
ATOM 992 O O . GLN A 1 122 ? -10.600 -7.391 -0.707 1.00 82.88 122 GLN A O 1
ATOM 997 N N . LYS A 1 123 ? -10.970 -5.621 0.614 1.00 86.25 123 LYS A N 1
ATOM 998 C CA . LYS A 1 123 ? -10.419 -4.638 -0.329 1.00 86.25 123 LYS A CA 1
ATOM 999 C C . LYS A 1 123 ? -8.900 -4.494 -0.215 1.00 86.25 123 LYS A C 1
ATOM 1001 O O . LYS A 1 123 ? -8.208 -4.371 -1.225 1.00 86.25 123 LYS A O 1
ATOM 1006 N N . TYR A 1 124 ? -8.361 -4.553 1.006 1.00 85.31 124 TYR A N 1
ATOM 1007 C CA . TYR A 1 124 ? -6.934 -4.298 1.247 1.00 85.31 124 TYR A CA 1
ATOM 1008 C C . TYR A 1 124 ? -6.019 -5.318 0.556 1.00 85.31 124 TYR A C 1
ATOM 1010 O O . TYR A 1 124 ? -4.959 -4.949 0.067 1.00 85.31 124 TYR A O 1
ATOM 1018 N N . ASN A 1 125 ? -6.415 -6.592 0.475 1.00 83.81 125 ASN A N 1
ATOM 1019 C CA . ASN A 1 125 ? -5.582 -7.633 -0.141 1.00 83.81 125 ASN A CA 1
ATOM 1020 C C . ASN A 1 125 ? -5.376 -7.399 -1.636 1.00 83.81 125 ASN A C 1
ATOM 1022 O O . ASN A 1 125 ? -4.254 -7.501 -2.122 1.00 83.81 125 ASN A O 1
ATOM 1026 N N . MET A 1 126 ? -6.446 -7.043 -2.347 1.00 87.50 126 MET A N 1
ATOM 1027 C CA . MET A 1 126 ? -6.368 -6.730 -3.770 1.00 87.50 126 MET A CA 1
ATOM 1028 C C . MET A 1 126 ? -5.533 -5.468 -4.002 1.00 87.50 126 MET A C 1
ATOM 1030 O O . MET A 1 126 ? -4.656 -5.451 -4.860 1.00 87.50 126 MET A O 1
ATOM 1034 N N . TRP A 1 127 ? -5.743 -4.434 -3.181 1.00 93.44 127 TRP A N 1
ATOM 1035 C CA . TRP A 1 127 ? -4.923 -3.223 -3.216 1.00 93.44 127 TRP A CA 1
ATOM 1036 C C . TRP A 1 127 ? -3.444 -3.497 -2.937 1.00 93.44 127 TRP A C 1
ATOM 1038 O O . TRP A 1 127 ? -2.584 -2.908 -3.583 1.00 93.44 127 TRP A O 1
ATOM 1048 N N . LEU A 1 128 ? -3.131 -4.436 -2.046 1.00 89.31 128 LEU A N 1
ATOM 1049 C CA . LEU A 1 128 ? -1.754 -4.800 -1.743 1.00 89.31 128 LEU A CA 1
ATOM 1050 C C . LEU A 1 128 ? -1.020 -5.384 -2.955 1.00 89.31 128 LEU A C 1
ATOM 1052 O O . LEU A 1 128 ? 0.147 -5.061 -3.171 1.00 89.31 128 LEU A O 1
ATOM 1056 N N . ILE A 1 129 ? -1.697 -6.216 -3.749 1.00 88.75 129 ILE A N 1
ATOM 1057 C CA . ILE A 1 129 ? -1.133 -6.774 -4.986 1.00 88.75 129 ILE A CA 1
ATOM 1058 C C . ILE A 1 129 ? -0.818 -5.636 -5.962 1.00 88.75 129 ILE A C 1
ATOM 1060 O O . ILE A 1 129 ? 0.299 -5.545 -6.465 1.00 88.75 129 ILE A O 1
ATOM 1064 N N . VAL A 1 130 ? -1.776 -4.726 -6.158 1.00 91.75 130 VAL A N 1
ATOM 1065 C CA . VAL A 1 130 ? -1.645 -3.553 -7.037 1.00 91.75 130 VAL A CA 1
ATOM 1066 C C . VAL A 1 130 ? -0.498 -2.636 -6.587 1.00 91.75 130 VAL A C 1
ATOM 1068 O O . VAL A 1 130 ? 0.325 -2.199 -7.396 1.00 91.75 130 VAL A O 1
ATOM 1071 N N . TYR A 1 131 ? -0.380 -2.396 -5.282 1.00 90.94 131 TYR A N 1
ATOM 1072 C CA . TYR A 1 131 ? 0.725 -1.638 -4.704 1.00 90.94 131 TYR A CA 1
ATOM 1073 C C . TYR A 1 131 ? 2.076 -2.340 -4.909 1.00 90.94 131 TYR A C 1
ATOM 1075 O O . TYR A 1 131 ? 3.038 -1.705 -5.337 1.00 90.94 131 TYR A O 1
ATOM 1083 N N . SER A 1 132 ? 2.147 -3.653 -4.681 1.00 89.50 132 SER A N 1
ATOM 1084 C CA . SER A 1 132 ? 3.386 -4.428 -4.863 1.00 89.50 132 SER A CA 1
ATOM 1085 C C . SER A 1 132 ? 3.841 -4.433 -6.321 1.00 89.50 132 SER A C 1
ATOM 1087 O O . SER A 1 132 ? 5.024 -4.269 -6.602 1.00 89.50 132 SER A O 1
ATOM 1089 N N . PHE A 1 133 ? 2.899 -4.532 -7.260 1.00 89.38 133 PHE A N 1
ATOM 1090 C CA . PHE A 1 133 ? 3.193 -4.443 -8.688 1.00 89.38 133 PHE A CA 1
ATOM 1091 C C . PHE A 1 133 ? 3.694 -3.049 -9.094 1.00 89.38 133 PHE A C 1
ATOM 1093 O O . PHE A 1 133 ? 4.568 -2.923 -9.945 1.00 89.38 133 PHE A O 1
ATOM 1100 N N . SER A 1 134 ? 3.213 -1.992 -8.432 1.00 91.75 134 SER A N 1
ATOM 1101 C CA . SER A 1 134 ? 3.680 -0.621 -8.689 1.00 91.75 134 SER A CA 1
ATOM 1102 C C . SER A 1 134 ? 5.169 -0.439 -8.365 1.00 91.75 134 SER A C 1
ATOM 1104 O O . SER A 1 134 ? 5.846 0.323 -9.048 1.00 91.75 134 SER A O 1
ATOM 1106 N N . TYR A 1 135 ? 5.700 -1.161 -7.371 1.00 86.75 135 TYR A N 1
ATOM 1107 C CA . TYR A 1 135 ? 7.139 -1.174 -7.081 1.00 86.75 135 TYR A CA 1
ATOM 1108 C C . TYR A 1 135 ? 7.961 -1.850 -8.178 1.00 86.75 135 TYR A C 1
ATOM 1110 O O . TYR A 1 135 ? 9.040 -1.366 -8.501 1.00 86.75 135 TYR A O 1
ATOM 1118 N N . VAL A 1 136 ? 7.451 -2.934 -8.766 1.00 87.31 136 VAL A N 1
ATOM 1119 C CA . VAL A 1 136 ? 8.105 -3.602 -9.903 1.00 87.31 136 VAL A CA 1
ATOM 1120 C C . VAL A 1 136 ? 8.215 -2.637 -11.077 1.00 87.31 136 VAL A C 1
ATOM 1122 O O . VAL A 1 136 ? 9.297 -2.436 -11.616 1.00 87.31 136 VAL A O 1
ATOM 1125 N N . LEU A 1 137 ? 7.115 -1.963 -11.419 1.00 89.62 137 LEU A N 1
ATOM 1126 C CA . LEU A 1 137 ? 7.116 -0.962 -12.486 1.00 89.62 137 LEU A CA 1
ATOM 1127 C C . LEU A 1 137 ? 8.058 0.205 -12.179 1.00 89.62 137 LEU A C 1
ATOM 1129 O O . LEU A 1 137 ? 8.710 0.707 -13.091 1.00 89.62 137 LEU A O 1
ATOM 1133 N N . LEU A 1 138 ? 8.163 0.624 -10.916 1.00 88.00 138 LEU A N 1
ATOM 1134 C CA . LEU A 1 138 ? 9.122 1.648 -10.513 1.00 88.00 138 LEU A CA 1
ATOM 1135 C C . LEU A 1 138 ? 10.573 1.197 -10.751 1.00 88.00 138 LEU A C 1
ATOM 1137 O O . LEU A 1 138 ? 11.360 1.970 -11.289 1.00 88.00 138 LEU A O 1
ATOM 1141 N N . ILE A 1 139 ? 10.921 -0.034 -10.367 1.00 83.44 139 ILE A N 1
ATOM 1142 C CA . ILE A 1 139 ? 12.273 -0.584 -10.546 1.00 83.44 139 ILE A CA 1
ATOM 1143 C C . ILE A 1 139 ? 12.609 -0.716 -12.030 1.00 83.44 139 ILE A C 1
ATOM 1145 O O . ILE A 1 139 ? 13.685 -0.286 -12.428 1.00 83.44 139 ILE A O 1
ATOM 1149 N N . ILE A 1 140 ? 11.676 -1.216 -12.847 1.00 83.50 140 ILE A N 1
ATOM 1150 C CA . ILE A 1 140 ? 11.822 -1.253 -14.310 1.00 83.50 140 ILE A CA 1
ATOM 1151 C C . ILE A 1 140 ? 12.073 0.159 -14.854 1.00 83.50 140 ILE A C 1
ATOM 1153 O O . ILE A 1 140 ? 12.996 0.378 -15.631 1.00 83.50 140 ILE A O 1
ATOM 1157 N N . GLY A 1 141 ? 11.282 1.142 -14.416 1.00 85.94 141 GLY A N 1
ATOM 1158 C CA . GLY A 1 141 ? 11.461 2.531 -14.836 1.00 85.94 141 GLY A CA 1
ATOM 1159 C C . GLY A 1 141 ? 12.842 3.080 -14.472 1.00 85.94 141 GLY A C 1
ATOM 1160 O O . GLY A 1 141 ? 13.456 3.767 -15.284 1.00 85.94 141 GLY A O 1
ATOM 1161 N N . ALA A 1 142 ? 13.345 2.749 -13.281 1.00 83.38 142 ALA A N 1
ATOM 1162 C CA . ALA A 1 142 ? 14.664 3.160 -12.815 1.00 83.38 142 ALA A CA 1
ATOM 1163 C C . ALA A 1 142 ? 15.808 2.456 -13.562 1.00 83.38 142 ALA A C 1
ATOM 1165 O O . ALA A 1 142 ? 16.782 3.115 -13.918 1.00 83.38 142 ALA A O 1
ATOM 1166 N N . SER A 1 143 ? 15.697 1.153 -13.840 1.00 77.62 143 SER A N 1
ATOM 1167 C CA . SER A 1 143 ? 16.745 0.408 -14.549 1.00 77.62 143 SER A CA 1
ATOM 1168 C C . SER A 1 143 ? 16.917 0.896 -15.987 1.00 77.62 143 SER A C 1
ATOM 1170 O O . SER A 1 143 ? 18.038 1.086 -16.439 1.00 77.62 143 SER A O 1
ATOM 1172 N N . MET A 1 144 ? 15.818 1.220 -16.674 1.00 78.38 144 MET A N 1
ATOM 1173 C CA . MET A 1 144 ? 15.846 1.747 -18.047 1.00 78.38 144 MET A CA 1
ATOM 1174 C C . MET A 1 144 ? 16.518 3.125 -18.183 1.00 78.38 144 MET A C 1
ATOM 1176 O O . MET A 1 144 ? 16.862 3.533 -19.295 1.00 78.38 144 MET A O 1
ATOM 1180 N N . ILE A 1 145 ? 16.677 3.864 -17.081 1.00 80.06 145 ILE A N 1
ATOM 1181 C CA . ILE A 1 145 ? 17.414 5.135 -17.068 1.00 80.06 145 ILE A CA 1
ATOM 1182 C C . ILE A 1 145 ? 18.918 4.879 -17.012 1.00 80.06 145 ILE A C 1
ATOM 1184 O O . ILE A 1 145 ? 19.665 5.588 -17.684 1.00 80.06 145 ILE A O 1
ATOM 1188 N N . VAL A 1 146 ? 19.334 3.891 -16.214 1.00 71.44 146 VAL A N 1
ATOM 1189 C CA . VAL A 1 146 ? 20.742 3.527 -16.006 1.00 71.44 146 VAL A CA 1
ATOM 1190 C C . VAL A 1 146 ? 21.315 2.848 -17.246 1.00 71.44 146 VAL A C 1
ATOM 1192 O O . VAL A 1 146 ? 22.424 3.188 -17.651 1.00 71.44 146 VAL A O 1
ATOM 1195 N N . ASP A 1 147 ? 20.546 1.963 -17.878 1.00 66.19 147 ASP A N 1
ATOM 1196 C CA . ASP A 1 147 ? 20.975 1.295 -19.101 1.00 66.19 147 ASP A CA 1
ATOM 1197 C C . ASP A 1 147 ? 20.660 2.178 -20.320 1.00 66.19 147 ASP A C 1
ATOM 1199 O O . ASP A 1 147 ? 19.520 2.572 -20.578 1.00 66.19 147 ASP A O 1
ATOM 1203 N N . ASP A 1 148 ? 21.698 2.566 -21.057 1.00 59.34 148 ASP A N 1
ATOM 1204 C CA . ASP A 1 148 ? 21.607 3.429 -22.234 1.00 59.34 148 ASP A CA 1
ATOM 1205 C C . ASP A 1 148 ? 21.481 2.557 -23.494 1.00 59.34 148 ASP A C 1
ATOM 1207 O O . ASP A 1 148 ? 22.472 2.236 -24.138 1.00 59.34 148 ASP A O 1
ATOM 1211 N N . TYR A 1 149 ? 20.245 2.165 -23.835 1.00 51.41 149 TYR A N 1
ATOM 1212 C CA . TYR A 1 149 ? 19.843 1.389 -25.032 1.00 51.41 149 TYR A CA 1
ATOM 1213 C C . TYR A 1 149 ? 19.947 -0.131 -24.983 1.00 51.41 149 TYR A C 1
ATOM 1215 O O . TYR A 1 149 ? 19.335 -0.792 -25.821 1.00 51.41 149 TYR A O 1
ATOM 1223 N N . GLN A 1 150 ? 20.603 -0.717 -23.989 1.00 52.47 150 GLN A N 1
ATOM 1224 C CA . GLN A 1 150 ? 20.399 -2.136 -23.728 1.00 52.47 150 GLN A CA 1
ATOM 1225 C C . GLN A 1 150 ? 19.194 -2.254 -22.813 1.00 52.47 150 GLN A C 1
ATOM 1227 O O . GLN A 1 150 ? 19.315 -2.251 -21.594 1.00 52.47 150 GLN A O 1
ATOM 1232 N N . ILE A 1 151 ? 18.000 -2.375 -23.403 1.00 50.38 151 ILE A N 1
ATOM 1233 C CA . ILE A 1 151 ? 17.009 -3.184 -22.698 1.00 50.38 151 ILE A CA 1
ATOM 1234 C C . ILE A 1 151 ? 17.745 -4.491 -22.421 1.00 50.38 151 ILE A C 1
ATOM 1236 O O . ILE A 1 151 ? 18.293 -5.053 -23.377 1.00 50.38 151 ILE A O 1
ATOM 1240 N N . PRO A 1 152 ? 17.777 -4.960 -21.172 1.00 47.50 152 PRO A N 1
ATOM 1241 C CA . PRO A 1 152 ? 18.220 -6.304 -20.896 1.00 47.50 152 PRO A CA 1
ATOM 1242 C C . PRO A 1 152 ? 17.427 -7.210 -21.834 1.00 47.50 152 PRO A C 1
ATOM 1244 O O . PRO A 1 152 ? 16.200 -7.304 -21.713 1.00 47.50 152 PRO A O 1
ATOM 1247 N N . SER A 1 153 ? 18.080 -7.723 -22.879 1.00 42.59 153 SER A N 1
ATOM 1248 C CA . SER A 1 153 ? 17.380 -8.437 -23.938 1.00 42.59 153 SER A CA 1
ATOM 1249 C C . SER A 1 153 ? 16.573 -9.530 -23.248 1.00 42.59 153 SER A C 1
ATOM 1251 O O . SER A 1 153 ? 17.083 -10.219 -22.363 1.00 42.59 153 SER A O 1
ATOM 1253 N N . ILE A 1 154 ? 15.292 -9.651 -23.594 1.00 44.72 154 ILE A N 1
ATOM 1254 C CA . ILE A 1 154 ? 14.320 -10.558 -22.954 1.00 44.72 154 ILE A CA 1
ATOM 1255 C C . ILE A 1 154 ? 14.825 -12.025 -22.914 1.00 44.72 154 ILE A C 1
ATOM 1257 O O . ILE A 1 154 ? 14.288 -12.868 -22.202 1.00 44.72 154 ILE A O 1
ATOM 1261 N N . THR A 1 155 ? 15.904 -12.318 -23.637 1.00 43.81 155 THR A N 1
ATOM 1262 C CA . THR A 1 155 ? 16.617 -13.588 -23.749 1.00 43.81 155 THR A CA 1
ATOM 1263 C C . THR A 1 155 ? 17.855 -13.770 -22.845 1.00 43.81 155 THR A C 1
ATOM 1265 O O . THR A 1 155 ? 18.328 -14.900 -22.757 1.00 43.81 155 THR A O 1
ATOM 1268 N N . GLY A 1 156 ? 18.390 -12.736 -22.176 1.00 48.22 156 GLY A N 1
ATOM 1269 C CA . GLY A 1 156 ? 19.688 -12.800 -21.468 1.00 48.22 156 GLY A CA 1
ATOM 1270 C C . GLY A 1 156 ? 19.682 -12.482 -19.966 1.00 48.22 156 GLY A C 1
ATOM 1271 O O . GLY A 1 156 ? 20.443 -13.090 -19.213 1.00 48.22 156 GLY A O 1
ATOM 1272 N N . ASP A 1 157 ? 18.801 -11.598 -19.491 1.00 57.06 157 ASP A N 1
ATOM 1273 C CA . ASP A 1 157 ? 18.960 -10.987 -18.161 1.00 57.06 157 ASP A CA 1
ATOM 1274 C C . ASP A 1 157 ? 17.995 -11.514 -17.095 1.00 57.06 157 ASP A C 1
ATOM 1276 O O . ASP A 1 157 ? 17.214 -10.789 -16.463 1.00 57.06 157 ASP A O 1
ATOM 1280 N N . TYR A 1 158 ? 18.139 -12.809 -16.809 1.00 58.31 158 TYR A N 1
ATOM 1281 C CA . TYR A 1 158 ? 17.593 -13.440 -15.605 1.00 58.31 158 TYR A CA 1
ATOM 1282 C C . TYR A 1 158 ? 17.822 -12.621 -14.314 1.00 58.31 158 TYR A C 1
ATOM 1284 O O . TYR A 1 158 ? 16.895 -12.572 -13.501 1.00 58.31 158 TYR A O 1
ATOM 1292 N N . PRO A 1 159 ? 18.969 -11.936 -14.089 1.00 64.75 159 PRO A N 1
ATOM 1293 C CA . PRO A 1 159 ? 19.199 -11.186 -12.853 1.00 64.75 159 PRO A CA 1
ATOM 1294 C C . PRO A 1 159 ? 18.199 -10.047 -12.610 1.00 64.75 159 PRO A C 1
ATOM 1296 O O . PRO A 1 159 ? 17.750 -9.873 -11.477 1.00 64.75 159 PRO A O 1
ATOM 1299 N N . LEU A 1 160 ? 17.796 -9.301 -13.647 1.00 64.50 160 LEU A N 1
ATOM 1300 C CA . LEU A 1 160 ? 16.878 -8.165 -13.495 1.00 64.50 160 LEU A CA 1
ATOM 1301 C C . LEU A 1 160 ? 15.432 -8.632 -13.278 1.00 64.50 160 LEU A C 1
ATOM 1303 O O . LEU A 1 160 ? 14.693 -8.058 -12.474 1.00 64.50 160 LEU A O 1
ATOM 1307 N N 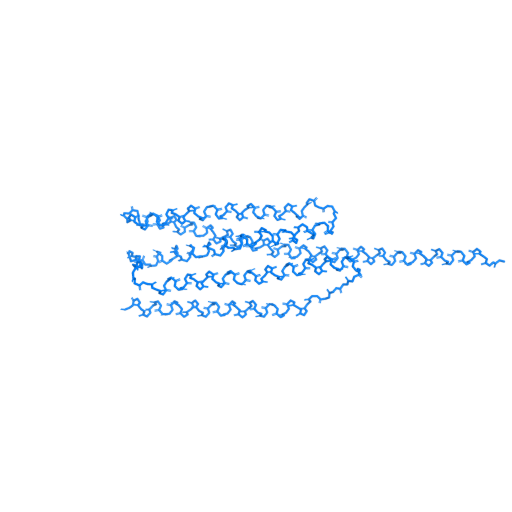. PHE A 1 161 ? 15.038 -9.725 -13.936 1.00 65.50 161 PHE A N 1
ATOM 1308 C CA . PHE A 1 161 ? 13.770 -10.400 -13.662 1.00 65.50 161 PHE A CA 1
ATOM 1309 C C . PHE A 1 161 ? 13.721 -10.942 -12.224 1.00 65.50 161 PHE A C 1
ATOM 1311 O O . PHE A 1 161 ? 12.743 -10.715 -11.510 1.00 65.50 161 PHE A O 1
ATOM 1318 N N . ILE A 1 162 ? 14.797 -11.592 -11.766 1.00 67.62 162 ILE A N 1
ATOM 1319 C CA . ILE A 1 162 ? 14.929 -12.102 -10.394 1.00 67.62 162 ILE A CA 1
ATOM 1320 C C . ILE A 1 162 ? 14.871 -10.951 -9.381 1.00 67.62 162 ILE A C 1
ATOM 1322 O O . ILE A 1 162 ? 14.156 -11.062 -8.386 1.00 67.62 162 ILE A O 1
ATOM 1326 N N . LEU A 1 163 ? 15.545 -9.826 -9.638 1.00 69.69 163 LEU A N 1
ATOM 1327 C CA . LEU A 1 163 ? 15.506 -8.642 -8.774 1.00 69.69 163 LEU A CA 1
ATOM 1328 C C . LEU A 1 163 ? 14.078 -8.090 -8.639 1.00 69.69 163 LEU A C 1
ATOM 1330 O O . LEU A 1 163 ? 13.617 -7.828 -7.528 1.00 69.69 163 LEU A O 1
ATOM 1334 N N . ASN A 1 164 ? 13.357 -7.965 -9.755 1.00 71.25 164 ASN A N 1
ATOM 1335 C CA . ASN A 1 164 ? 11.967 -7.512 -9.774 1.00 71.25 164 ASN A CA 1
ATOM 1336 C C . ASN A 1 164 ? 11.030 -8.478 -9.034 1.00 71.25 164 ASN A C 1
ATOM 1338 O O . ASN A 1 164 ? 10.178 -8.042 -8.257 1.00 71.25 164 ASN A O 1
ATOM 1342 N N . LEU A 1 165 ? 11.211 -9.789 -9.222 1.00 74.00 165 LEU A N 1
ATOM 1343 C CA . LEU A 1 165 ? 10.445 -10.815 -8.518 1.00 74.00 165 LEU A CA 1
ATOM 1344 C C . LEU A 1 165 ? 10.701 -10.762 -7.006 1.00 74.00 165 LEU A C 1
ATOM 1346 O O . LEU A 1 165 ? 9.762 -10.791 -6.212 1.00 74.00 165 LEU A O 1
ATOM 1350 N N . ILE A 1 166 ? 11.963 -10.632 -6.598 1.00 75.88 166 ILE A N 1
ATOM 1351 C CA . ILE A 1 166 ? 12.351 -10.489 -5.194 1.00 75.88 166 ILE A CA 1
ATOM 1352 C C . ILE A 1 166 ? 11.751 -9.214 -4.602 1.00 75.88 166 ILE A C 1
ATOM 1354 O O . ILE A 1 166 ? 11.181 -9.262 -3.512 1.00 75.88 166 ILE A O 1
ATOM 1358 N N . ALA A 1 167 ? 11.829 -8.085 -5.309 1.00 73.12 167 ALA A N 1
ATOM 1359 C CA . ALA A 1 167 ? 11.244 -6.829 -4.859 1.00 73.12 167 ALA A CA 1
ATOM 1360 C C . ALA A 1 167 ? 9.726 -6.950 -4.674 1.00 73.12 167 ALA A C 1
ATOM 1362 O O . ALA A 1 167 ? 9.202 -6.545 -3.634 1.00 73.12 167 ALA A O 1
ATOM 1363 N N . PHE A 1 168 ? 9.028 -7.580 -5.624 1.00 80.69 168 PHE A N 1
ATOM 1364 C CA . PHE A 1 168 ? 7.602 -7.873 -5.502 1.00 80.69 168 PHE A CA 1
ATOM 1365 C C . PHE A 1 168 ? 7.301 -8.702 -4.251 1.00 80.69 168 PHE A C 1
ATOM 1367 O O . PHE A 1 168 ? 6.458 -8.312 -3.442 1.00 80.69 168 PHE A O 1
ATOM 1374 N N . VAL A 1 169 ? 8.003 -9.826 -4.069 1.00 79.62 169 VAL A N 1
ATOM 1375 C CA . VAL A 1 169 ? 7.826 -10.738 -2.931 1.00 79.62 169 VAL A CA 1
ATOM 1376 C C . VAL A 1 169 ? 8.080 -9.997 -1.618 1.00 79.62 169 VAL A C 1
ATOM 1378 O O . VAL A 1 169 ? 7.242 -10.036 -0.718 1.00 79.62 169 VAL A O 1
ATOM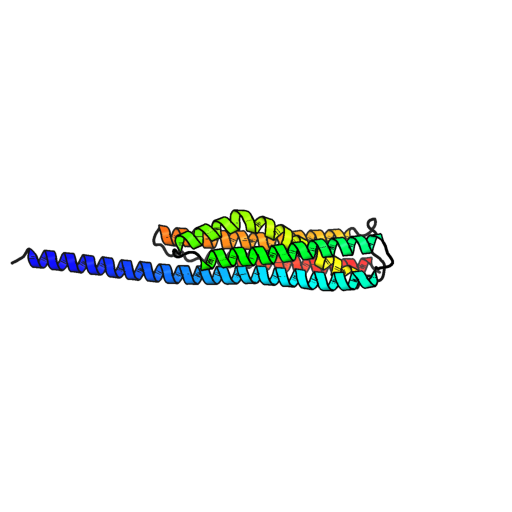 1381 N N . LEU A 1 170 ? 9.184 -9.261 -1.505 1.00 79.88 170 LEU A N 1
ATOM 1382 C CA . LEU A 1 170 ? 9.531 -8.523 -0.292 1.00 79.88 170 LEU A CA 1
ATOM 1383 C C . LEU A 1 170 ? 8.483 -7.471 0.062 1.00 79.88 170 LEU A C 1
ATOM 1385 O O . LEU A 1 170 ? 8.040 -7.423 1.211 1.00 79.88 170 LEU A O 1
ATOM 1389 N N . VAL A 1 171 ? 8.060 -6.652 -0.904 1.00 79.56 171 VAL A N 1
ATOM 1390 C CA . VAL A 1 171 ? 7.029 -5.630 -0.688 1.00 79.56 171 VAL A CA 1
ATOM 1391 C C . VAL A 1 171 ? 5.719 -6.304 -0.290 1.00 79.56 171 VAL A C 1
ATOM 1393 O O . VAL A 1 171 ? 5.158 -5.986 0.763 1.00 79.56 171 VAL A O 1
ATOM 1396 N N . TYR A 1 172 ? 5.270 -7.295 -1.061 1.00 83.81 172 TYR A N 1
ATOM 1397 C CA . TYR A 1 172 ? 4.021 -7.996 -0.800 1.00 83.81 172 TYR A CA 1
ATOM 1398 C C . TYR A 1 172 ? 4.008 -8.624 0.595 1.00 83.81 172 TYR A C 1
ATOM 1400 O O . TYR A 1 172 ? 3.107 -8.338 1.382 1.00 83.81 172 TYR A O 1
ATOM 1408 N N . PHE A 1 173 ? 5.013 -9.424 0.961 1.00 80.88 173 PHE A N 1
ATOM 1409 C CA . PHE A 1 173 ? 5.045 -10.101 2.260 1.00 80.88 173 PHE A CA 1
ATOM 1410 C C . PHE A 1 173 ? 5.256 -9.140 3.437 1.00 80.88 173 PHE A C 1
ATOM 1412 O O . PHE A 1 173 ? 4.653 -9.343 4.499 1.00 80.88 173 PHE A O 1
ATOM 1419 N N . SER A 1 174 ? 6.031 -8.066 3.262 1.00 80.62 174 SER A N 1
ATOM 1420 C CA . SER A 1 174 ? 6.227 -7.050 4.307 1.00 80.62 174 SER A CA 1
ATOM 1421 C C . SER A 1 174 ? 4.912 -6.348 4.636 1.00 80.62 174 SER A C 1
ATOM 1423 O O . SER A 1 174 ? 4.487 -6.302 5.794 1.00 80.62 174 SER A O 1
ATOM 1425 N N . TYR A 1 175 ? 4.202 -5.865 3.617 1.00 83.00 175 TYR A N 1
ATOM 1426 C CA . TYR A 1 175 ? 2.938 -5.166 3.823 1.00 83.00 175 TYR A CA 1
ATOM 1427 C C . TYR A 1 175 ? 1.765 -6.118 4.106 1.00 83.00 175 TYR A C 1
ATOM 1429 O O . TYR A 1 175 ? 0.824 -5.744 4.811 1.00 83.00 175 TYR A O 1
ATOM 1437 N N . ARG A 1 176 ? 1.830 -7.380 3.664 1.00 84.25 176 ARG A N 1
ATOM 1438 C CA . ARG A 1 176 ? 0.895 -8.439 4.075 1.00 84.25 176 ARG A CA 1
ATOM 1439 C C . ARG A 1 176 ? 1.010 -8.712 5.569 1.00 84.25 176 ARG A C 1
ATOM 1441 O O . ARG A 1 176 ? -0.013 -8.839 6.239 1.00 84.25 176 ARG A O 1
ATOM 1448 N N . SER A 1 177 ? 2.231 -8.756 6.095 1.00 80.12 177 SER A N 1
ATOM 1449 C CA . SER A 1 177 ? 2.477 -8.923 7.530 1.00 80.12 177 SER A CA 1
ATOM 1450 C C . SER A 1 177 ? 1.907 -7.749 8.333 1.00 80.12 177 SER A C 1
ATOM 1452 O O . SER A 1 177 ? 1.235 -7.965 9.342 1.00 80.12 177 SER A O 1
ATOM 1454 N N . LEU A 1 178 ? 2.076 -6.515 7.840 1.00 79.75 178 LEU A N 1
ATOM 1455 C CA . LEU A 1 178 ? 1.471 -5.320 8.442 1.00 79.75 178 LEU A CA 1
ATOM 1456 C C . LEU A 1 178 ? -0.066 -5.354 8.411 1.00 79.75 178 LEU A C 1
ATOM 1458 O O . LEU A 1 178 ? -0.703 -5.012 9.403 1.00 79.75 178 LEU A O 1
ATOM 1462 N N . ASN A 1 179 ? -0.679 -5.813 7.316 1.00 81.00 179 ASN A N 1
ATOM 1463 C CA . ASN A 1 179 ? -2.131 -6.011 7.234 1.00 81.00 179 ASN A CA 1
ATOM 1464 C C . ASN A 1 179 ? -2.631 -6.976 8.318 1.00 81.00 179 ASN A C 1
ATOM 1466 O O . ASN A 1 179 ? -3.539 -6.633 9.075 1.00 81.00 179 ASN A O 1
ATOM 1470 N N . VAL A 1 180 ? -2.011 -8.156 8.432 1.00 83.31 180 VAL A N 1
ATOM 1471 C CA . VAL A 1 180 ? -2.384 -9.150 9.451 1.00 83.31 180 VAL A CA 1
ATOM 1472 C C . VAL A 1 180 ? -2.292 -8.547 10.854 1.00 83.31 180 VAL A C 1
ATOM 1474 O O . VAL A 1 180 ? -3.177 -8.785 11.678 1.00 83.31 180 VAL A O 1
ATOM 1477 N N . GLN A 1 181 ? -1.273 -7.723 11.111 1.00 81.62 181 GLN A N 1
ATOM 1478 C CA . GLN A 1 181 ? -1.143 -6.992 12.367 1.00 81.62 181 GLN A CA 1
ATOM 1479 C C . GLN A 1 181 ? -2.303 -6.012 12.583 1.00 81.62 181 GLN A C 1
ATOM 1481 O O . GLN A 1 181 ? -2.955 -6.083 13.621 1.00 81.62 181 GLN A O 1
ATOM 1486 N N . PHE A 1 182 ? -2.598 -5.126 11.629 1.00 83.06 182 PHE A N 1
ATOM 1487 C CA . PHE A 1 182 ? -3.677 -4.143 11.781 1.00 83.06 182 PHE A CA 1
ATOM 1488 C C . PHE A 1 182 ? -5.045 -4.806 11.955 1.00 83.06 182 PHE A C 1
ATOM 1490 O O . PHE A 1 182 ? -5.835 -4.390 12.800 1.00 83.06 182 PHE A O 1
ATOM 1497 N N . LEU A 1 183 ? -5.310 -5.883 11.214 1.00 85.94 183 LEU A N 1
ATOM 1498 C CA . LEU A 1 183 ? -6.525 -6.676 11.367 1.00 85.94 183 LEU A CA 1
ATOM 1499 C C . LEU A 1 183 ? -6.620 -7.295 12.767 1.00 85.94 183 LEU A C 1
ATOM 1501 O O . LEU A 1 183 ? -7.701 -7.324 13.355 1.00 85.94 183 LEU A O 1
ATOM 1505 N N . ARG A 1 184 ? -5.504 -7.797 13.303 1.00 85.06 184 ARG A N 1
ATOM 1506 C CA . ARG A 1 184 ? -5.444 -8.349 14.658 1.00 85.06 184 ARG A CA 1
ATOM 1507 C C . ARG A 1 184 ? -5.666 -7.265 15.710 1.00 85.06 184 ARG A C 1
ATOM 1509 O O . ARG A 1 184 ? -6.481 -7.484 16.594 1.00 85.06 184 ARG A O 1
ATOM 1516 N N . GLU A 1 185 ? -5.026 -6.104 15.57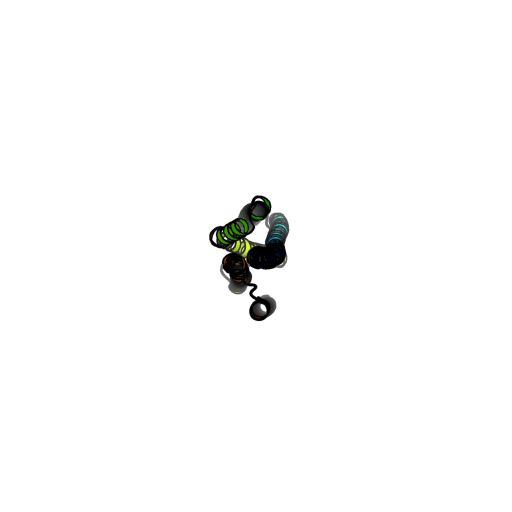2 1.00 84.38 185 GLU A N 1
ATOM 1517 C CA . GLU A 1 185 ? -5.241 -4.944 16.448 1.00 84.38 185 GLU A CA 1
ATOM 1518 C C . GLU A 1 185 ? -6.725 -4.555 16.483 1.00 84.38 185 GLU A C 1
ATOM 1520 O O . GLU A 1 185 ? -7.304 -4.469 17.562 1.00 84.38 185 GLU A O 1
ATOM 1525 N N . TYR A 1 186 ? -7.380 -4.417 15.323 1.00 85.31 186 TYR A N 1
ATOM 1526 C CA . TYR A 1 186 ? -8.806 -4.081 15.274 1.00 85.31 186 TYR A CA 1
ATOM 1527 C C . TYR A 1 186 ? -9.712 -5.154 15.882 1.00 85.31 186 TYR A C 1
ATOM 1529 O O . TYR A 1 186 ? -10.684 -4.811 16.552 1.00 85.31 186 TYR A O 1
ATOM 1537 N N . LYS A 1 187 ? -9.397 -6.443 15.701 1.00 85.94 187 LYS A N 1
ATOM 1538 C CA . LYS A 1 187 ? -10.128 -7.532 16.366 1.00 85.94 187 LYS A CA 1
ATOM 1539 C C . LYS A 1 187 ? -9.953 -7.498 17.883 1.00 85.94 187 LYS A C 1
ATOM 1541 O O . LYS A 1 187 ? -10.927 -7.710 18.593 1.00 85.94 187 LYS A O 1
ATOM 1546 N N . THR A 1 188 ? -8.748 -7.218 18.377 1.00 83.75 188 THR A N 1
ATOM 1547 C CA . THR A 1 188 ? -8.506 -7.071 19.818 1.00 83.75 188 THR A CA 1
ATOM 1548 C C . THR A 1 188 ? -9.242 -5.860 20.378 1.00 83.75 188 THR A C 1
ATOM 1550 O O . THR A 1 188 ? -9.869 -5.979 21.418 1.00 83.75 188 THR A O 1
ATOM 1553 N N . TYR A 1 189 ? -9.260 -4.727 19.671 1.00 83.88 189 TYR A N 1
ATOM 1554 C CA . TYR A 1 189 ? -10.041 -3.558 20.087 1.00 83.88 189 TYR A CA 1
ATOM 1555 C C . TYR A 1 189 ? -11.540 -3.853 20.151 1.00 83.88 189 TYR A C 1
ATOM 1557 O O . TYR A 1 189 ? -12.207 -3.409 21.078 1.00 83.88 189 TYR A O 1
ATOM 1565 N N . LEU A 1 190 ? -12.068 -4.625 19.198 1.00 84.38 190 LEU A N 1
ATOM 1566 C CA . LEU A 1 190 ? -13.463 -5.059 19.224 1.00 84.38 190 LEU A CA 1
ATOM 1567 C C . LEU A 1 190 ? -13.738 -5.988 20.417 1.00 84.38 190 LEU A C 1
ATOM 1569 O O . LEU A 1 190 ? -14.719 -5.790 21.126 1.00 84.38 190 LEU A O 1
ATOM 1573 N N . TYR A 1 191 ? -12.848 -6.950 20.666 1.00 82.56 191 TYR A N 1
ATOM 1574 C CA . TYR A 1 191 ? -12.937 -7.861 21.809 1.00 82.56 191 TYR A CA 1
ATOM 1575 C C . TYR A 1 191 ? -12.887 -7.118 23.152 1.00 82.56 191 TYR A C 1
ATOM 1577 O O . TYR A 1 191 ? -13.667 -7.428 24.048 1.00 82.56 191 TYR A O 1
ATOM 1585 N N . ASP A 1 192 ? -12.004 -6.126 23.278 1.00 80.75 192 ASP A N 1
ATOM 1586 C CA . ASP A 1 192 ? -11.861 -5.285 24.469 1.00 80.75 192 ASP A CA 1
ATOM 1587 C C . ASP A 1 192 ? -13.156 -4.497 24.752 1.00 80.75 192 ASP A C 1
ATOM 1589 O O . ASP A 1 192 ? -13.598 -4.430 25.899 1.00 80.75 192 ASP A O 1
ATOM 1593 N N . ILE A 1 193 ? -13.826 -3.983 23.708 1.00 80.00 193 ILE A N 1
ATOM 1594 C CA . ILE A 1 193 ? -15.144 -3.331 23.831 1.00 80.00 193 ILE A CA 1
ATOM 1595 C C . ILE A 1 193 ? -16.228 -4.324 24.266 1.00 80.00 193 ILE A C 1
ATOM 1597 O O . ILE A 1 193 ? -17.053 -3.993 25.116 1.00 80.00 193 ILE A O 1
ATOM 1601 N N . GLU A 1 194 ? -16.262 -5.523 23.678 1.00 80.69 194 GLU A N 1
ATOM 1602 C CA . GLU A 1 194 ? -17.313 -6.513 23.950 1.00 80.69 194 GLU A CA 1
ATOM 1603 C C . GLU A 1 194 ? -17.192 -7.139 25.344 1.00 80.69 194 GLU A C 1
ATOM 1605 O O . GLU A 1 194 ? -18.210 -7.364 25.997 1.00 80.69 194 GLU A O 1
ATOM 1610 N N . ASN A 1 195 ? -15.967 -7.354 25.830 1.00 76.62 195 ASN A N 1
ATOM 1611 C CA . ASN A 1 195 ? -15.707 -8.019 27.111 1.00 76.62 195 ASN A CA 1
ATOM 1612 C C . ASN A 1 195 ? -15.349 -7.059 28.251 1.00 76.62 195 ASN A C 1
ATOM 1614 O O . ASN A 1 195 ? -15.115 -7.511 29.369 1.00 76.62 195 ASN A O 1
ATOM 1618 N N . LYS A 1 196 ? -15.317 -5.743 27.994 1.00 73.19 196 LYS A N 1
ATOM 1619 C CA . LYS A 1 196 ? -14.908 -4.711 28.964 1.00 73.19 196 LYS A CA 1
ATOM 1620 C C . LYS A 1 196 ? -13.525 -4.989 29.571 1.00 73.19 196 LYS A C 1
ATOM 1622 O O . LYS A 1 196 ? -13.297 -4.774 30.761 1.00 73.19 196 LYS A O 1
ATOM 1627 N N . THR A 1 197 ? -12.595 -5.465 28.748 1.00 74.94 197 THR A N 1
ATOM 1628 C CA . THR A 1 197 ? -11.203 -5.742 29.131 1.00 74.94 197 THR A CA 1
ATOM 1629 C C . THR A 1 197 ? -10.251 -4.803 28.403 1.00 74.94 197 THR A C 1
ATOM 1631 O O . THR A 1 197 ? -10.571 -4.293 27.337 1.00 74.94 197 THR A O 1
ATOM 1634 N N . LEU A 1 198 ? -9.063 -4.565 28.962 1.00 71.12 198 LEU A N 1
ATOM 1635 C CA . LEU A 1 198 ? -8.009 -3.781 28.314 1.00 71.12 198 LEU A CA 1
ATOM 1636 C C . LEU A 1 198 ? -6.781 -4.661 28.118 1.00 71.12 198 LEU A C 1
ATOM 1638 O O . LEU A 1 198 ? -5.970 -4.831 29.028 1.00 71.12 198 LEU A O 1
ATOM 1642 N N . THR A 1 199 ? -6.638 -5.214 26.918 1.00 72.31 199 THR A N 1
ATOM 1643 C CA . THR A 1 199 ? -5.488 -6.059 26.600 1.00 72.31 199 THR A CA 1
ATOM 1644 C C . THR A 1 199 ? -4.265 -5.186 26.283 1.00 72.31 199 THR A C 1
ATOM 1646 O O . THR A 1 199 ? -4.328 -4.274 25.444 1.00 72.31 199 THR A O 1
ATOM 1649 N N . ASP A 1 200 ? -3.123 -5.445 26.934 1.00 66.25 200 ASP A N 1
ATOM 1650 C CA . ASP A 1 200 ? -1.861 -4.779 26.585 1.00 66.25 200 ASP A CA 1
ATOM 1651 C C . ASP A 1 200 ? -1.229 -5.438 25.348 1.00 66.25 200 ASP A C 1
ATOM 1653 O O . ASP A 1 200 ? -0.777 -6.582 25.366 1.00 66.25 200 ASP A O 1
ATOM 1657 N N . LEU A 1 201 ? -1.196 -4.696 24.241 1.00 65.31 201 LEU A N 1
ATOM 1658 C CA . LEU A 1 201 ? -0.642 -5.145 22.961 1.00 65.31 201 LEU A CA 1
ATOM 1659 C C . LEU A 1 201 ? 0.880 -4.934 22.850 1.00 65.31 201 LEU A C 1
ATOM 1661 O O . LEU A 1 201 ? 1.476 -5.336 21.846 1.00 65.31 201 LEU A O 1
ATOM 1665 N N . LYS A 1 202 ? 1.532 -4.314 23.846 1.00 63.25 202 LYS A N 1
ATOM 1666 C CA . LYS A 1 202 ? 2.949 -3.907 23.767 1.00 63.25 202 LYS A CA 1
ATOM 1667 C C . LYS A 1 202 ? 3.919 -5.058 23.501 1.00 63.25 202 LYS A C 1
ATOM 1669 O O . LYS A 1 202 ? 4.860 -4.888 22.722 1.00 63.25 202 LYS A O 1
ATOM 1674 N N . GLU A 1 203 ? 3.724 -6.223 24.117 1.00 60.34 203 GLU A N 1
ATOM 1675 C CA . GLU A 1 203 ? 4.608 -7.376 23.884 1.00 60.34 203 GLU A CA 1
ATOM 1676 C C . GLU A 1 203 ? 4.465 -7.952 22.474 1.00 60.34 203 GLU A C 1
ATOM 1678 O O . GLU A 1 203 ? 5.453 -8.358 21.853 1.00 60.34 203 GLU A O 1
ATOM 1683 N N . GLN A 1 204 ? 3.248 -7.938 21.930 1.00 59.34 204 GLN A N 1
ATOM 1684 C CA . GLN A 1 204 ? 2.987 -8.433 20.583 1.00 59.34 204 GLN A CA 1
ATOM 1685 C C . GLN A 1 204 ? 3.518 -7.456 19.524 1.00 59.34 204 GLN A C 1
ATOM 1687 O O . GLN A 1 204 ? 4.171 -7.898 18.578 1.00 59.34 204 GLN A O 1
ATOM 1692 N N . GLU A 1 205 ? 3.372 -6.136 19.717 1.00 64.50 205 GLU A N 1
ATOM 1693 C CA . GLU A 1 205 ? 3.979 -5.123 18.834 1.00 64.50 205 GLU A CA 1
ATOM 1694 C C . GLU A 1 205 ? 5.510 -5.293 18.727 1.00 64.50 205 GLU A C 1
ATOM 1696 O O . GLU A 1 205 ? 6.070 -5.122 17.641 1.00 64.50 205 GLU A O 1
ATOM 1701 N N . LYS A 1 206 ? 6.206 -5.664 19.817 1.00 68.69 206 LYS A N 1
ATOM 1702 C CA . LYS A 1 206 ? 7.670 -5.865 19.814 1.00 68.69 206 LYS A CA 1
ATOM 1703 C C . LYS A 1 206 ? 8.111 -7.036 18.932 1.00 68.69 206 LYS A C 1
ATOM 1705 O O . LYS A 1 206 ? 9.045 -6.876 18.145 1.00 68.69 206 LYS A O 1
ATOM 1710 N N . LYS A 1 207 ? 7.457 -8.200 19.041 1.00 66.19 207 LYS A N 1
ATOM 1711 C CA . LYS A 1 207 ? 7.808 -9.393 18.243 1.00 66.19 207 LYS A CA 1
ATOM 1712 C C . LYS A 1 207 ? 7.613 -9.146 16.744 1.00 66.19 207 LYS A C 1
ATOM 1714 O O . LYS A 1 207 ? 8.492 -9.478 15.952 1.00 66.19 207 LYS A O 1
ATOM 1719 N N . TYR A 1 208 ? 6.515 -8.497 16.361 1.00 64.44 208 TYR A N 1
ATOM 1720 C CA . TYR A 1 208 ? 6.232 -8.201 14.954 1.00 64.44 208 TYR A CA 1
ATOM 1721 C C . TYR A 1 208 ? 7.124 -7.101 14.378 1.00 64.44 208 TYR A C 1
ATOM 1723 O O . TYR A 1 208 ? 7.615 -7.258 13.264 1.00 64.44 208 TYR A O 1
ATOM 1731 N N . LYS A 1 209 ? 7.423 -6.037 15.139 1.00 71.00 209 LYS A N 1
ATOM 1732 C CA . LYS A 1 209 ? 8.419 -5.035 14.720 1.00 71.00 209 LYS A CA 1
ATOM 1733 C C . LYS A 1 209 ? 9.769 -5.672 14.417 1.00 71.00 209 LYS A C 1
ATOM 1735 O O . LYS A 1 209 ? 10.388 -5.311 13.424 1.00 71.00 209 LYS A O 1
ATOM 1740 N N . ARG A 1 210 ? 10.205 -6.627 15.246 1.00 73.88 210 ARG A N 1
ATOM 1741 C CA . ARG A 1 210 ? 11.447 -7.370 15.014 1.00 73.88 210 ARG A CA 1
ATOM 1742 C C . ARG A 1 210 ? 11.378 -8.165 13.707 1.00 73.88 210 ARG A C 1
ATOM 1744 O O . ARG A 1 210 ? 12.318 -8.097 12.932 1.00 73.88 210 ARG A O 1
ATOM 1751 N N . LEU A 1 211 ? 10.266 -8.847 13.429 1.00 73.06 211 LEU A N 1
ATOM 1752 C CA . LEU A 1 211 ? 10.094 -9.621 12.193 1.00 73.06 211 LEU A CA 1
ATOM 1753 C C . LEU A 1 211 ? 10.072 -8.729 10.940 1.00 73.06 211 LEU A C 1
ATOM 1755 O O . LEU A 1 211 ? 10.774 -9.021 9.980 1.00 73.06 211 LEU A O 1
ATOM 1759 N N . VAL A 1 212 ? 9.340 -7.609 10.963 1.00 70.25 212 VAL A N 1
ATOM 1760 C CA . VAL A 1 212 ? 9.325 -6.633 9.855 1.00 70.25 212 VAL A CA 1
ATOM 1761 C C . VAL A 1 212 ? 10.707 -6.012 9.647 1.00 70.25 212 VAL A C 1
ATOM 1763 O O . VAL A 1 212 ? 11.139 -5.857 8.512 1.00 70.25 212 VAL A O 1
ATOM 1766 N N . MET A 1 213 ? 11.423 -5.692 10.729 1.00 74.62 213 MET A N 1
ATOM 1767 C CA . MET A 1 213 ? 12.788 -5.166 10.655 1.00 74.62 213 MET A CA 1
ATOM 1768 C C . MET A 1 213 ? 13.756 -6.196 10.064 1.00 74.62 213 MET A C 1
ATOM 1770 O O . MET A 1 213 ? 14.559 -5.838 9.213 1.00 74.62 213 MET A O 1
ATOM 1774 N N . ILE A 1 214 ? 13.639 -7.471 10.449 1.00 78.31 214 ILE A N 1
ATOM 1775 C CA . ILE A 1 214 ? 14.417 -8.565 9.855 1.00 78.31 214 ILE A CA 1
ATOM 1776 C C . ILE A 1 214 ? 14.112 -8.688 8.356 1.00 78.31 214 ILE A C 1
ATOM 1778 O O . ILE A 1 214 ? 15.045 -8.734 7.564 1.00 78.31 214 ILE A O 1
ATOM 1782 N N . LEU A 1 215 ? 12.837 -8.681 7.949 1.00 74.94 215 LEU A N 1
ATOM 1783 C CA . LEU A 1 215 ? 12.455 -8.742 6.531 1.00 74.94 215 LEU A CA 1
ATOM 1784 C C . LEU A 1 215 ? 12.984 -7.544 5.733 1.00 74.94 215 LEU A C 1
ATOM 1786 O O . LEU A 1 215 ? 13.455 -7.726 4.615 1.00 74.94 215 LEU A O 1
ATOM 1790 N N . LEU A 1 216 ? 12.957 -6.339 6.311 1.00 70.81 216 LEU A N 1
ATOM 1791 C CA . LEU A 1 216 ? 13.538 -5.143 5.700 1.00 70.81 216 LEU A CA 1
ATOM 1792 C C . LEU A 1 216 ? 15.055 -5.264 5.543 1.00 70.81 216 LEU A C 1
ATOM 1794 O O . LEU A 1 216 ? 15.568 -4.980 4.468 1.00 70.81 216 LEU A O 1
ATOM 1798 N N . VAL A 1 217 ? 15.765 -5.707 6.585 1.00 76.56 217 VAL A N 1
ATOM 1799 C CA . VAL A 1 217 ? 17.223 -5.904 6.543 1.00 76.56 217 VAL A CA 1
ATOM 1800 C C . VAL A 1 217 ? 17.592 -6.956 5.500 1.00 76.56 217 VAL A C 1
ATOM 1802 O O . VAL A 1 217 ? 18.462 -6.705 4.673 1.00 76.56 217 VAL A O 1
ATOM 1805 N N . ILE A 1 218 ? 16.893 -8.093 5.480 1.00 78.06 218 ILE A N 1
ATOM 1806 C CA . ILE A 1 218 ? 17.069 -9.128 4.454 1.00 78.06 218 ILE A CA 1
ATOM 1807 C C . ILE A 1 218 ? 16.810 -8.536 3.066 1.00 78.06 218 ILE A C 1
ATOM 1809 O O . ILE A 1 218 ? 17.604 -8.748 2.156 1.00 78.06 218 ILE A O 1
ATOM 1813 N N . GLY A 1 219 ? 15.749 -7.744 2.906 1.00 72.88 219 GLY A N 1
ATOM 1814 C CA . GLY A 1 219 ? 15.431 -7.107 1.634 1.00 72.88 219 GLY A CA 1
ATOM 1815 C C . GLY A 1 219 ? 16.504 -6.137 1.143 1.00 72.88 219 GLY A C 1
ATOM 1816 O O . GLY A 1 219 ? 16.852 -6.163 -0.034 1.00 72.88 219 GLY A O 1
ATOM 1817 N N . VAL A 1 220 ? 17.074 -5.328 2.040 1.00 74.25 220 VAL A N 1
ATOM 1818 C CA . VAL A 1 220 ? 18.192 -4.422 1.728 1.00 74.25 220 VAL A CA 1
ATOM 1819 C C . VAL A 1 220 ? 19.446 -5.209 1.352 1.00 74.25 220 VAL A C 1
ATOM 1821 O O . VAL A 1 220 ? 20.094 -4.866 0.369 1.00 74.25 220 VAL A O 1
ATOM 1824 N N . ILE A 1 221 ? 19.768 -6.278 2.087 1.00 74.69 221 ILE A N 1
ATOM 1825 C CA . ILE A 1 221 ? 20.921 -7.139 1.788 1.00 74.69 221 ILE A CA 1
ATOM 1826 C C . ILE A 1 221 ? 20.765 -7.775 0.406 1.00 74.69 221 ILE A C 1
ATOM 1828 O O . ILE A 1 221 ? 21.697 -7.734 -0.390 1.00 74.69 221 ILE A O 1
ATOM 1832 N N . ILE A 1 222 ? 19.587 -8.316 0.089 1.00 73.56 222 ILE A N 1
ATOM 1833 C CA . ILE A 1 222 ? 19.352 -8.937 -1.216 1.00 73.56 222 ILE A CA 1
ATOM 1834 C C . ILE A 1 222 ? 19.411 -7.894 -2.339 1.00 73.56 222 ILE A C 1
ATOM 1836 O O . ILE A 1 222 ? 20.010 -8.169 -3.374 1.00 73.56 222 ILE A O 1
ATOM 1840 N N . MET A 1 223 ? 18.864 -6.688 -2.140 1.00 67.00 223 MET A N 1
ATOM 1841 C CA . MET A 1 223 ? 19.015 -5.593 -3.107 1.00 67.00 223 MET A CA 1
ATOM 1842 C C . MET A 1 223 ? 20.483 -5.204 -3.313 1.00 67.00 223 MET A C 1
ATOM 1844 O O . MET A 1 223 ? 20.908 -5.039 -4.451 1.00 67.00 223 MET A O 1
ATOM 1848 N N . ALA A 1 224 ? 21.266 -5.095 -2.237 1.00 70.56 224 ALA A N 1
ATOM 1849 C CA . ALA A 1 224 ? 22.686 -4.764 -2.314 1.00 70.56 224 ALA A CA 1
ATOM 1850 C C . ALA A 1 224 ? 23.488 -5.848 -3.053 1.00 70.56 224 ALA A C 1
ATOM 1852 O O . ALA A 1 224 ? 24.323 -5.523 -3.893 1.00 70.56 224 ALA A O 1
ATOM 1853 N N . ILE A 1 225 ? 23.200 -7.127 -2.791 1.00 73.62 225 ILE A N 1
ATOM 1854 C CA . ILE A 1 225 ? 23.807 -8.259 -3.506 1.00 73.62 225 ILE A CA 1
ATOM 1855 C C . ILE A 1 225 ? 23.388 -8.250 -4.979 1.00 73.62 225 ILE A C 1
ATOM 1857 O O . ILE A 1 225 ? 24.237 -8.419 -5.846 1.00 73.62 225 ILE A O 1
ATOM 1861 N N . GLY A 1 226 ? 22.106 -8.020 -5.275 1.00 64.19 226 GLY A N 1
ATOM 1862 C CA . GLY A 1 226 ? 21.598 -7.937 -6.645 1.00 64.19 226 GLY A CA 1
ATOM 1863 C C . GLY A 1 226 ? 22.266 -6.818 -7.444 1.00 64.19 226 GLY A C 1
ATOM 1864 O O . GLY A 1 226 ? 22.702 -7.052 -8.566 1.00 64.19 226 GLY A O 1
ATOM 1865 N N . LEU A 1 227 ? 22.430 -5.638 -6.839 1.00 63.31 227 LEU A N 1
ATOM 1866 C CA . LEU A 1 227 ? 23.174 -4.523 -7.430 1.00 63.31 227 LEU A CA 1
ATOM 1867 C C . LEU A 1 227 ? 24.653 -4.870 -7.637 1.00 63.31 227 LEU A C 1
ATOM 1869 O O . LEU A 1 227 ? 25.192 -4.615 -8.708 1.00 63.31 227 LEU A O 1
ATOM 1873 N N . ALA A 1 228 ? 25.313 -5.477 -6.648 1.00 69.50 228 ALA A N 1
ATOM 1874 C CA . ALA A 1 228 ? 26.718 -5.867 -6.767 1.00 69.50 228 ALA A CA 1
ATOM 1875 C C . ALA A 1 228 ? 26.941 -6.909 -7.876 1.00 69.50 228 ALA A C 1
ATOM 1877 O O . ALA A 1 228 ? 27.873 -6.772 -8.663 1.00 69.50 228 ALA A O 1
ATOM 1878 N N . LEU A 1 229 ? 26.071 -7.919 -7.973 1.00 66.19 229 LEU A N 1
ATOM 1879 C CA . LEU A 1 229 ? 26.109 -8.918 -9.043 1.00 66.19 229 LEU A CA 1
ATOM 1880 C C . LEU A 1 229 ? 25.850 -8.286 -10.411 1.00 66.19 229 LEU A C 1
ATOM 1882 O O . LEU A 1 229 ? 26.548 -8.622 -11.362 1.00 66.19 229 LEU A O 1
ATOM 1886 N N . PHE A 1 230 ? 24.910 -7.343 -10.503 1.00 57.06 230 PHE A N 1
ATOM 1887 C CA . PHE A 1 230 ? 24.664 -6.587 -11.728 1.00 57.06 230 PHE A CA 1
ATOM 1888 C C . PHE A 1 230 ? 25.928 -5.853 -12.199 1.00 57.06 230 PHE A C 1
ATOM 1890 O O . PHE A 1 230 ? 26.333 -6.022 -13.342 1.00 57.06 230 PHE A O 1
ATOM 1897 N N . PHE A 1 231 ? 26.627 -5.136 -11.311 1.00 62.12 231 PHE A N 1
ATOM 1898 C CA . PHE A 1 231 ? 27.883 -4.453 -11.659 1.00 62.12 231 PHE A CA 1
ATOM 1899 C C . PHE A 1 231 ? 29.034 -5.396 -12.041 1.00 62.12 231 PHE A C 1
ATOM 1901 O O . PHE A 1 231 ? 29.943 -4.980 -12.755 1.00 62.12 231 PHE A O 1
ATOM 1908 N N . ILE A 1 232 ? 29.033 -6.638 -11.547 1.00 66.69 232 ILE A N 1
ATOM 1909 C CA . ILE A 1 232 ? 30.041 -7.647 -11.903 1.00 66.69 232 ILE A CA 1
ATOM 1910 C C . ILE A 1 232 ? 29.741 -8.260 -13.276 1.00 66.69 232 ILE A C 1
ATOM 1912 O O . ILE A 1 232 ? 30.673 -8.504 -14.030 1.00 66.69 232 ILE A O 1
ATOM 1916 N N . ILE A 1 233 ? 28.465 -8.510 -13.588 1.00 58.34 233 ILE A N 1
ATOM 1917 C CA . ILE A 1 233 ? 28.027 -9.124 -14.854 1.00 58.34 233 ILE A CA 1
ATOM 1918 C C . ILE A 1 233 ? 28.024 -8.105 -16.003 1.00 58.34 233 ILE A C 1
ATOM 1920 O O . ILE A 1 233 ? 28.301 -8.472 -17.137 1.00 58.34 233 ILE A O 1
ATOM 1924 N N . ALA A 1 234 ? 27.747 -6.829 -15.719 1.00 50.81 234 ALA A N 1
ATOM 1925 C CA . ALA A 1 234 ? 27.747 -5.744 -16.704 1.00 50.81 234 ALA A CA 1
ATOM 1926 C C . ALA A 1 234 ? 29.159 -5.279 -17.133 1.00 50.81 234 ALA A C 1
ATOM 1928 O O . ALA A 1 234 ? 29.290 -4.266 -17.821 1.00 50.81 234 ALA A O 1
ATOM 1929 N N . LYS A 1 235 ? 30.214 -5.976 -16.694 1.00 49.03 235 LYS A N 1
ATOM 1930 C CA . LYS A 1 235 ? 31.621 -5.694 -16.995 1.00 49.03 235 LYS A CA 1
ATOM 1931 C C . LYS A 1 235 ? 32.186 -6.738 -17.946 1.00 49.03 235 LYS A C 1
ATOM 1933 O O . LYS A 1 235 ? 32.970 -6.327 -18.828 1.00 49.03 235 LYS A O 1
#

Sequence (235 aa):
METDKIKALWKKGEQLINEENIKSKKEMETIITTKTLKTGKKILSVFKTAAAVQIFGLGLHFFNLYKYRQETDVFNLVVFSLVVLILSLLYTLRMHSDFTKSSMEVQNLKDALLSRIAFYKQKYNMWLIVYSFSYVLLIIGASMIVDDYQIPSITGDYPLFILNLIAFVLVYFSYRSLNVQFLREYKTYLYDIENKTLTDLKEQEKKYKRLVMILLVIGVIIMAIGLALFFIIAK

Secondary structure (DSSP, 8-state):
--HHHHHHHHHHHHHHHHHHHHHHHHHHHHHHHHHHHHHHHHHHHHHHHHHHHHHHHHHHHHHHHHHTTT-HHHHHHHHHHHHHHHHHHHHHHHHHHHHHHHHHS-SSHHHHHHHHHHHHHHHHHHHHHHHHHHHHHHHHHHHHHHSSS----TTT-HHHHHHHHHHHHHHHHHHHHHHHHHHHHHHHHHHHHHHT-----HHHHHHHHHHHHHHHHHHHHHHHHHHHHHHHHT-